Protein AF-A0A6A4H8G0-F1 (afdb_monomer_lite)

Foldseek 3Di:
DPPPPVVVVVVVVVVVVVVVVVVVVVVVVVVVVVVVVVDDPVVVVVVVVVVPPPDDPPPDDDDCVLVPDPPVNPPPPVVSVVVVVVVVVVVVVVVVVVVVVVVVVVVVLVVLLVVLQVQLVVLCVQLADPPDDDPRSVVSNVVSNVSSVVSVVVSVVSVVVVCVVVVVVVVVVVVVVVVVPPDDDDDDDDDDDYDDDDDDDDDDDDDDDDDDDDDDDDDDDDD

Secondary structure (DSSP, 8-state):
--TTHHHHHHHHHHHHHHHHHHHHHHHHHHHHHHHHHTS-HHHHHHHHHHT-SSS-STT-PPPGGGT---TTS----HHHHHHHHHHHHHHHHHHHHHHHHHHHHHHHHHHHHHHHHHHHHHHHHTS--TT--THHHHHHHHHHHHHHHHHHHHHHHHHHHHHHHHHHHHHHHHHHHHTTS------------------------------------------

Sequence (223 aa):
MVRLKSIKTNVTTEEEQATKRREQLRLASQRYRLSAVQLNDDEVLHRKAARKKTAGSSTQLMSWIWMAGDASGKSTDEALFDGLRVEFCKAYARVRRWREQVQLVQAEMSYCLGSLEYQAKEWERRTVVPQFSGEHAEGATAYAHKQAAVCRIVADNFRVLWAHYLIGSNLESMVSIGSSLSTSTDVHMHGDESDDELGGSDLEGNNDGEQDVNDDEDGDDTL

Radius of gyration: 40.49 Å; chains: 1; bounding box: 98×105×90 Å

Organism: NCBI:txid1447944

pLDDT: mean 70.07, std 20.46, range [35.62, 98.44]

Structure (mmCIF, N/CA/C/O backbone):
data_AF-A0A6A4H8G0-F1
#
_entry.id   AF-A0A6A4H8G0-F1
#
loop_
_atom_site.group_PDB
_atom_site.id
_atom_site.type_symbol
_atom_site.label_atom_id
_atom_site.label_alt_id
_atom_site.label_comp_id
_atom_site.label_asym_id
_atom_site.label_entity_id
_atom_site.label_seq_id
_atom_site.pdbx_PDB_ins_code
_atom_site.Cartn_x
_atom_site.Cartn_y
_atom_site.Cartn_z
_atom_site.occupancy
_atom_site.B_iso_or_equiv
_atom_site.auth_seq_id
_atom_site.auth_comp_id
_atom_site.auth_asym_id
_atom_site.auth_atom_id
_atom_site.pdbx_PDB_model_num
ATOM 1 N N . MET A 1 1 ? -49.185 62.784 -30.825 1.00 49.62 1 MET A N 1
ATOM 2 C CA . MET A 1 1 ? -49.077 61.540 -31.626 1.00 49.62 1 MET A CA 1
ATOM 3 C C . MET A 1 1 ? -47.726 61.444 -32.373 1.00 49.62 1 MET A C 1
ATOM 5 O O . MET A 1 1 ? -47.709 61.121 -33.550 1.00 49.62 1 MET A O 1
ATOM 9 N N . VAL A 1 2 ? -46.579 61.713 -31.714 1.00 53.28 2 VAL A N 1
ATOM 10 C CA . VAL A 1 2 ? -45.243 61.777 -32.382 1.00 53.28 2 VAL A CA 1
ATOM 11 C C . VAL A 1 2 ? -44.162 60.908 -31.698 1.00 53.28 2 VAL A C 1
ATOM 13 O O . VAL A 1 2 ? -43.130 60.616 -32.288 1.00 53.28 2 VAL A O 1
ATOM 16 N N . ARG A 1 3 ? -44.398 60.384 -30.486 1.00 53.00 3 ARG A N 1
ATOM 17 C CA . ARG A 1 3 ? -43.334 59.766 -29.663 1.00 53.00 3 ARG A CA 1
ATOM 18 C C . ARG A 1 3 ? -43.057 58.275 -29.926 1.00 53.00 3 ARG A C 1
ATOM 20 O O . ARG A 1 3 ? -42.068 57.751 -29.435 1.00 53.00 3 ARG A O 1
ATOM 27 N N . LEU A 1 4 ? -43.888 57.595 -30.721 1.00 47.91 4 LEU A N 1
ATOM 28 C CA . LEU A 1 4 ? -43.803 56.137 -30.932 1.00 47.91 4 LEU A CA 1
ATOM 29 C C . LEU A 1 4 ? -42.980 55.713 -32.163 1.00 47.91 4 LEU A C 1
ATOM 31 O O . LEU A 1 4 ? -42.530 54.572 -32.220 1.00 47.91 4 LEU A O 1
ATOM 35 N N . LYS A 1 5 ? -42.748 56.606 -33.139 1.00 52.50 5 LYS A N 1
ATOM 36 C CA . LYS A 1 5 ? -41.925 56.288 -34.326 1.00 52.50 5 LYS A CA 1
ATOM 37 C C . LYS A 1 5 ? -40.419 56.309 -34.025 1.00 52.50 5 LYS A C 1
ATOM 39 O O . LYS A 1 5 ? -39.696 55.479 -34.553 1.00 52.50 5 LYS A O 1
ATOM 44 N N . SER A 1 6 ? -39.972 57.194 -33.130 1.00 46.38 6 SER A N 1
ATOM 45 C CA . SER A 1 6 ? -38.545 57.406 -32.823 1.00 46.38 6 SER A CA 1
ATOM 46 C C . SER A 1 6 ? -37.914 56.302 -31.956 1.00 46.38 6 SER A C 1
ATOM 48 O O . SER A 1 6 ? -36.710 56.074 -32.023 1.00 46.38 6 SER A O 1
ATOM 50 N N . ILE A 1 7 ? -38.721 55.573 -31.176 1.00 52.78 7 ILE A N 1
ATOM 51 C CA . ILE A 1 7 ? -38.242 54.441 -30.363 1.00 52.78 7 ILE A CA 1
ATOM 52 C C . ILE A 1 7 ? -37.977 53.223 -31.257 1.00 52.78 7 ILE A C 1
ATOM 54 O O . ILE A 1 7 ? -36.954 52.563 -31.112 1.00 52.78 7 ILE A O 1
ATOM 58 N N . LYS A 1 8 ? -38.854 52.963 -32.236 1.00 53.28 8 LYS A N 1
ATOM 59 C CA . LYS A 1 8 ? -38.704 51.818 -33.146 1.00 53.28 8 LYS A CA 1
ATOM 60 C C . LYS A 1 8 ? -37.466 51.940 -34.038 1.00 53.28 8 LYS A C 1
ATOM 62 O O . LYS A 1 8 ? -36.816 50.934 -34.272 1.00 53.28 8 LYS A O 1
ATOM 67 N N . THR A 1 9 ? -37.112 53.150 -34.477 1.00 55.38 9 THR A N 1
ATOM 68 C CA . THR A 1 9 ? -35.934 53.380 -35.332 1.00 55.38 9 THR A CA 1
ATOM 69 C C . THR A 1 9 ? -34.602 53.247 -34.588 1.00 55.38 9 THR A C 1
ATOM 71 O O . THR A 1 9 ? -33.628 52.819 -35.194 1.00 55.38 9 THR A O 1
ATOM 74 N N . ASN A 1 10 ? -34.548 53.589 -33.292 1.00 55.31 10 ASN A N 1
ATOM 75 C CA . ASN A 1 10 ? -33.326 53.451 -32.484 1.00 55.31 10 ASN A CA 1
ATOM 76 C C . ASN A 1 10 ? -33.036 51.989 -32.111 1.00 55.31 10 ASN A C 1
ATOM 78 O O . ASN A 1 10 ? -31.886 51.556 -32.179 1.00 55.31 10 ASN A O 1
ATOM 82 N N . VAL A 1 11 ? -34.078 51.216 -31.782 1.00 58.69 11 VAL A N 1
ATOM 83 C CA . VAL A 1 11 ? -33.942 49.784 -31.460 1.00 58.69 11 VAL A CA 1
ATOM 84 C C . VAL A 1 11 ? -33.435 48.996 -32.674 1.00 58.69 11 VAL A C 1
ATOM 86 O O . VAL A 1 11 ? -32.523 48.187 -32.537 1.00 58.69 11 VAL A O 1
ATOM 89 N N . THR A 1 12 ? -33.928 49.296 -33.882 1.00 58.47 12 THR A N 1
ATOM 90 C CA . THR A 1 12 ? -33.464 48.624 -35.110 1.00 58.47 12 THR A CA 1
ATOM 91 C C . THR A 1 12 ? -31.997 48.921 -35.434 1.00 58.47 12 THR A C 1
ATOM 93 O O . THR A 1 12 ? -31.279 48.039 -35.895 1.00 58.47 12 THR A O 1
ATOM 96 N N . THR A 1 13 ? -31.511 50.136 -35.151 1.00 63.19 13 THR A N 1
ATOM 97 C CA . THR A 1 13 ? -30.094 50.483 -35.357 1.00 63.19 13 THR A CA 1
ATOM 98 C C . THR A 1 13 ? -29.160 49.849 -34.328 1.00 63.19 13 THR A C 1
ATOM 100 O O . THR A 1 13 ? -28.028 49.511 -34.673 1.00 63.19 13 THR A O 1
ATOM 103 N N . GLU A 1 14 ? -29.601 49.655 -33.082 1.00 63.84 14 GLU A N 1
ATOM 104 C CA . GLU A 1 14 ? -28.808 48.929 -32.081 1.00 63.84 14 GLU A CA 1
ATOM 105 C C . GLU A 1 14 ? -28.728 47.431 -32.391 1.00 63.84 14 GLU A C 1
ATOM 107 O O . GLU A 1 14 ? -27.653 46.839 -32.264 1.00 63.84 14 GLU A O 1
ATOM 112 N N . GLU A 1 15 ? -29.820 46.824 -32.862 1.00 68.50 15 GLU A N 1
ATOM 113 C CA . GLU A 1 15 ? -29.821 45.422 -33.288 1.00 68.50 15 GLU A CA 1
ATOM 114 C C . GLU A 1 15 ? -28.878 45.188 -34.477 1.00 68.50 15 GLU A C 1
ATOM 116 O O . GLU A 1 15 ? -28.085 44.244 -34.453 1.00 68.50 15 GLU A O 1
ATOM 121 N N . GLU A 1 16 ? -28.859 46.088 -35.467 1.00 70.69 16 GLU A N 1
ATOM 122 C CA . GLU A 1 16 ? -27.906 46.027 -36.587 1.00 70.69 16 GLU A CA 1
ATOM 123 C C . GLU A 1 16 ? -26.441 46.213 -36.156 1.00 70.69 16 GLU A C 1
ATOM 125 O O . GLU A 1 16 ? -25.522 45.636 -36.745 1.00 70.69 16 GLU A O 1
ATOM 130 N N . GLN A 1 17 ? -26.178 47.013 -35.121 1.00 66.81 17 GLN A N 1
ATOM 131 C CA . GLN A 1 17 ? -24.826 47.162 -34.577 1.00 66.81 17 GLN A CA 1
ATOM 132 C C . GLN A 1 17 ? -24.405 45.933 -33.762 1.00 66.81 17 GLN A C 1
ATOM 134 O O . GLN A 1 17 ? -23.237 45.530 -33.800 1.00 66.81 17 GLN A O 1
ATOM 139 N N . ALA A 1 18 ? -25.343 45.299 -33.059 1.00 73.25 18 ALA A N 1
ATOM 140 C CA . ALA A 1 18 ? -25.105 44.067 -32.319 1.00 73.25 18 ALA A CA 1
ATOM 141 C C . ALA A 1 18 ? -24.821 42.874 -33.248 1.00 73.25 18 ALA A C 1
ATOM 143 O O . ALA A 1 18 ? -23.929 42.074 -32.948 1.00 73.25 18 ALA A O 1
ATOM 144 N N . THR A 1 19 ? -25.507 42.765 -34.391 1.00 73.38 19 THR A N 1
ATOM 145 C CA . THR A 1 19 ? -25.230 41.717 -35.391 1.00 73.38 19 THR A CA 1
ATOM 146 C C . THR A 1 19 ? -23.858 41.906 -36.030 1.00 73.38 19 THR A C 1
ATOM 148 O O . THR A 1 19 ? -23.073 40.958 -36.053 1.00 73.38 19 THR A O 1
ATOM 151 N N . LYS A 1 20 ? -23.494 43.140 -36.407 1.00 77.50 20 LYS A N 1
ATOM 152 C CA . LYS A 1 20 ? -22.149 43.462 -36.919 1.00 77.50 20 LYS A CA 1
ATOM 153 C C . LYS A 1 20 ? -21.044 43.136 -35.912 1.00 77.50 20 LYS A C 1
ATOM 155 O O . LYS A 1 20 ? -20.025 42.564 -36.290 1.00 77.50 20 LYS A O 1
ATOM 160 N N . ARG A 1 21 ? -21.239 43.433 -34.621 1.00 77.06 21 ARG A N 1
ATOM 161 C CA . ARG A 1 21 ? -20.277 43.066 -33.560 1.00 77.06 21 ARG A CA 1
ATOM 162 C C . ARG A 1 21 ? -20.152 41.550 -33.396 1.00 77.06 21 ARG A C 1
ATOM 164 O O . ARG A 1 21 ? -19.040 41.049 -33.244 1.00 77.06 21 ARG A O 1
ATOM 171 N N . ARG A 1 22 ? -21.262 40.806 -33.463 1.00 77.56 22 ARG A N 1
ATOM 172 C CA . ARG A 1 22 ? -21.249 39.331 -33.418 1.00 77.56 22 ARG A CA 1
ATOM 173 C C . ARG A 1 22 ? -20.525 38.730 -34.621 1.00 77.56 22 ARG A C 1
ATOM 175 O O . ARG A 1 22 ? -19.740 37.801 -34.443 1.00 77.56 22 ARG A O 1
ATOM 182 N N . GLU A 1 23 ? -20.734 39.270 -35.817 1.00 80.25 23 GLU A N 1
ATOM 183 C CA . GLU A 1 23 ? -20.018 38.831 -37.018 1.00 80.25 23 GLU A CA 1
ATOM 184 C C . GLU A 1 23 ? -18.527 39.164 -36.959 1.00 80.25 23 GLU A C 1
ATOM 186 O O . GLU A 1 23 ? -17.701 38.312 -37.282 1.00 80.25 23 GLU A O 1
ATOM 191 N N . GLN A 1 24 ? -18.158 40.347 -36.462 1.00 72.88 24 GLN A N 1
ATOM 192 C CA . GLN A 1 24 ? -16.755 40.711 -36.252 1.00 72.88 24 GLN A CA 1
ATOM 193 C C . GLN A 1 24 ? -16.066 39.790 -35.241 1.00 72.88 24 GLN A C 1
ATOM 195 O O . GLN A 1 24 ? -14.952 39.335 -35.494 1.00 72.88 24 GLN A O 1
ATOM 200 N N . LEU A 1 25 ? -16.735 39.450 -34.135 1.00 75.25 25 LEU A N 1
ATOM 201 C CA . LEU A 1 25 ? -16.224 38.485 -33.157 1.00 75.25 25 LEU A CA 1
ATOM 202 C C . LEU A 1 25 ? -16.084 37.084 -33.763 1.00 75.25 25 LEU A C 1
ATOM 204 O O . LEU A 1 25 ? -15.074 36.414 -33.543 1.00 75.25 25 LEU A O 1
ATOM 208 N N . ARG A 1 26 ? -17.056 36.654 -34.576 1.00 79.69 26 ARG A N 1
ATOM 209 C CA . ARG A 1 26 ? -17.009 35.367 -35.280 1.00 79.69 26 ARG A CA 1
ATOM 210 C C . ARG A 1 26 ? -15.839 35.313 -36.264 1.00 79.69 26 ARG A C 1
ATOM 212 O O . ARG A 1 26 ? -15.099 34.334 -36.256 1.00 79.69 26 ARG A O 1
ATOM 219 N N . LEU A 1 27 ? -15.633 36.363 -37.057 1.00 78.25 27 LEU A N 1
ATOM 220 C CA . LEU A 1 27 ? -14.524 36.463 -38.010 1.00 78.25 27 LEU A CA 1
ATOM 221 C C . LEU A 1 27 ? -13.166 36.565 -37.305 1.00 78.25 27 LEU A C 1
ATOM 223 O O . LEU A 1 27 ? -12.220 35.906 -37.726 1.00 78.25 27 LEU A O 1
ATOM 227 N N . ALA A 1 28 ? -13.060 37.319 -36.207 1.00 73.06 28 ALA A N 1
ATOM 228 C CA . ALA A 1 28 ? -11.844 37.379 -35.393 1.00 73.06 28 ALA A CA 1
ATOM 229 C C . ALA A 1 28 ? -11.493 36.005 -34.800 1.00 73.06 28 ALA A C 1
ATOM 231 O O . ALA A 1 28 ? -10.339 35.581 -34.852 1.00 73.06 28 ALA A O 1
ATOM 232 N N . SER A 1 29 ? -12.498 35.267 -34.322 1.00 70.88 29 SER A N 1
ATOM 233 C CA . SER A 1 29 ? -12.327 33.908 -33.803 1.00 70.88 29 SER A CA 1
ATOM 234 C C . SER A 1 29 ? -11.940 32.912 -34.907 1.00 70.88 29 SER A C 1
ATOM 236 O O . SER A 1 29 ? -11.066 32.069 -34.707 1.00 70.88 29 SER A O 1
ATOM 238 N N . GLN A 1 30 ? -12.507 33.047 -36.111 1.00 69.50 30 GLN A N 1
ATOM 239 C CA . GLN A 1 30 ? -12.160 32.208 -37.263 1.00 69.50 30 GLN A CA 1
ATOM 240 C C . GLN A 1 30 ? -10.738 32.492 -37.776 1.00 69.50 30 GLN A C 1
ATOM 242 O O . GLN A 1 30 ? -10.007 31.553 -38.085 1.00 69.50 30 GLN A O 1
ATOM 247 N N . ARG A 1 31 ? -10.309 33.763 -37.790 1.00 63.09 31 ARG A N 1
ATOM 248 C CA . ARG A 1 31 ? -8.929 34.167 -38.120 1.00 63.09 31 ARG A CA 1
ATOM 249 C C . ARG A 1 31 ? -7.926 33.661 -37.087 1.00 63.09 31 ARG A C 1
ATOM 251 O O . ARG A 1 31 ? -6.887 33.148 -37.481 1.00 63.09 31 ARG A O 1
ATOM 258 N N . TYR A 1 32 ? -8.262 33.726 -35.798 1.00 57.59 32 TYR A N 1
ATOM 259 C CA . TYR A 1 32 ? -7.440 33.146 -34.732 1.00 57.59 32 TYR A CA 1
ATOM 260 C C . TYR A 1 32 ? -7.322 31.622 -34.871 1.00 57.59 32 TYR A C 1
ATOM 262 O O . TYR A 1 32 ? -6.242 31.058 -34.726 1.00 57.59 32 TYR A O 1
ATOM 270 N N . ARG A 1 33 ? -8.421 30.942 -35.219 1.00 55.69 33 ARG A N 1
ATOM 271 C CA . ARG A 1 33 ? -8.430 29.491 -35.434 1.00 55.69 33 ARG A CA 1
ATOM 272 C C . ARG A 1 33 ? -7.601 29.077 -36.651 1.00 55.69 33 ARG A C 1
ATOM 274 O O . ARG A 1 33 ? -6.930 28.056 -36.587 1.00 55.69 33 ARG A O 1
ATOM 281 N N . LEU A 1 34 ? -7.623 29.857 -37.732 1.00 57.75 34 LEU A N 1
ATOM 282 C CA . LEU A 1 34 ? -6.799 29.597 -38.915 1.00 57.75 34 LEU A CA 1
ATOM 283 C C . LEU A 1 34 ? -5.317 29.904 -38.658 1.00 57.75 34 LEU A C 1
ATOM 285 O O . LEU A 1 34 ? -4.480 29.086 -39.016 1.00 57.75 34 LEU A O 1
ATOM 289 N N . SER A 1 35 ? -4.980 30.991 -37.952 1.00 56.06 35 SER A N 1
ATOM 290 C CA . SER A 1 35 ? -3.580 31.280 -37.603 1.00 56.06 35 SER A CA 1
ATOM 291 C C . SER A 1 35 ? -3.002 30.281 -36.595 1.00 56.06 35 SER A C 1
ATOM 293 O O . SER A 1 35 ? -1.814 29.989 -36.644 1.00 56.06 35 SER A O 1
ATOM 295 N N . ALA A 1 36 ? -3.824 29.730 -35.696 1.00 56.75 36 ALA A N 1
ATOM 296 C CA . ALA A 1 36 ? -3.406 28.694 -34.749 1.00 56.75 36 ALA A CA 1
ATOM 297 C C . ALA A 1 36 ? -3.152 27.330 -35.417 1.00 56.75 36 ALA A C 1
ATOM 299 O O . ALA A 1 36 ? -2.346 26.551 -34.915 1.00 56.75 36 ALA A O 1
ATOM 300 N N . VAL A 1 37 ? -3.820 27.044 -36.541 1.00 58.06 37 VAL A N 1
ATOM 301 C CA . VAL A 1 37 ? -3.551 25.859 -37.380 1.00 58.06 37 VAL A CA 1
ATOM 302 C C . VAL A 1 37 ? -2.261 26.035 -38.193 1.00 58.06 37 VAL A C 1
ATOM 304 O O . VAL A 1 37 ? -1.655 25.054 -38.600 1.00 58.06 37 VAL A O 1
ATOM 307 N N . GLN A 1 38 ? -1.805 27.275 -38.375 1.00 51.38 38 GLN A N 1
ATOM 308 C CA . GLN A 1 38 ? -0.639 27.653 -39.175 1.00 51.38 38 GLN A CA 1
ATOM 309 C C . GLN A 1 38 ? 0.633 27.855 -38.335 1.00 51.38 38 GLN A C 1
ATOM 311 O O . GLN A 1 38 ? 1.502 28.647 -38.689 1.00 51.38 38 GLN A O 1
ATOM 316 N N . LEU A 1 39 ? 0.733 27.163 -37.198 1.00 50.78 39 LEU A N 1
ATOM 317 C CA . LEU A 1 39 ? 1.986 27.041 -36.461 1.00 50.78 39 LEU A CA 1
ATOM 318 C C . LEU A 1 39 ? 2.809 25.923 -37.103 1.00 50.78 39 LEU A C 1
ATOM 320 O O . LEU A 1 39 ? 2.334 24.796 -37.205 1.00 50.78 39 LEU A O 1
ATOM 324 N N . ASN A 1 40 ? 4.023 26.256 -37.538 1.00 54.78 40 ASN A N 1
ATOM 325 C CA . ASN A 1 40 ? 4.952 25.328 -38.179 1.00 54.78 40 ASN A CA 1
ATOM 326 C C . ASN A 1 40 ? 5.171 24.084 -37.299 1.00 54.78 40 ASN A C 1
ATOM 328 O O . ASN A 1 40 ? 5.445 24.205 -36.099 1.00 54.78 40 ASN A O 1
ATOM 332 N N . ASP A 1 41 ? 5.083 22.895 -37.900 1.00 55.88 41 ASP A N 1
ATOM 333 C CA . ASP A 1 41 ? 5.205 21.605 -37.205 1.00 55.88 41 ASP A CA 1
ATOM 334 C C . ASP A 1 41 ? 6.516 21.483 -36.395 1.00 55.88 41 ASP A C 1
ATOM 336 O O . ASP A 1 41 ? 6.542 20.877 -35.317 1.00 55.88 41 ASP A O 1
ATOM 340 N N . ASP A 1 42 ? 7.580 22.160 -36.840 1.00 49.91 42 ASP A N 1
ATOM 341 C CA . ASP A 1 42 ? 8.897 22.191 -36.194 1.00 49.91 42 ASP A CA 1
ATOM 342 C C . ASP A 1 42 ? 8.911 22.925 -34.838 1.00 49.91 42 ASP A C 1
ATOM 344 O O . ASP A 1 42 ? 9.563 22.477 -33.883 1.00 49.91 42 ASP A O 1
ATOM 348 N N . GLU A 1 43 ? 8.147 24.017 -34.706 1.00 51.06 43 GLU A N 1
ATOM 349 C CA . GLU A 1 43 ? 8.015 24.775 -33.451 1.00 51.06 43 GLU A CA 1
ATOM 350 C C . GLU A 1 43 ? 7.187 23.999 -32.419 1.00 51.06 43 GLU A C 1
ATOM 352 O O . GLU A 1 43 ? 7.475 24.007 -31.214 1.00 51.06 43 GLU A O 1
ATOM 357 N N . VAL A 1 44 ? 6.168 23.275 -32.889 1.00 52.22 44 VAL A N 1
ATOM 358 C CA . VAL A 1 44 ? 5.315 22.428 -32.049 1.00 52.22 44 VAL A CA 1
ATOM 359 C C . VAL A 1 44 ? 6.113 21.247 -31.491 1.00 52.22 44 VAL A C 1
ATOM 361 O O . VAL A 1 44 ? 5.943 20.898 -30.317 1.00 52.22 44 VAL A O 1
ATOM 364 N N . LEU A 1 45 ? 7.014 20.658 -32.281 1.00 52.31 45 LEU A N 1
ATOM 365 C CA . LEU A 1 45 ? 7.908 19.584 -31.840 1.00 52.31 45 LEU A CA 1
ATOM 366 C C . LEU A 1 45 ? 8.925 20.065 -30.794 1.00 52.31 45 LEU A C 1
ATOM 368 O O . LEU A 1 45 ? 9.054 19.435 -29.740 1.00 52.31 45 LEU A O 1
ATOM 372 N N . HIS A 1 46 ? 9.570 21.217 -31.006 1.00 51.25 46 HIS A N 1
ATOM 373 C CA . HIS A 1 46 ? 10.543 21.772 -30.052 1.00 51.25 46 HIS A CA 1
ATOM 374 C C . HIS A 1 46 ? 9.894 22.179 -28.721 1.00 51.25 46 HIS A C 1
ATOM 376 O O . HIS A 1 46 ? 10.405 21.867 -27.639 1.00 51.25 46 HIS A O 1
ATOM 382 N N . ARG A 1 47 ? 8.707 22.796 -28.770 1.00 47.50 47 ARG A N 1
ATOM 383 C CA . ARG A 1 47 ? 7.947 23.178 -27.570 1.00 47.50 47 ARG A CA 1
ATOM 384 C C . ARG A 1 47 ? 7.405 21.966 -26.799 1.00 47.50 47 ARG A C 1
ATOM 386 O O . ARG A 1 47 ? 7.301 22.020 -25.571 1.00 47.50 47 ARG A O 1
ATOM 393 N N . LYS A 1 48 ? 7.095 20.857 -27.482 1.00 46.25 48 LYS A N 1
ATOM 394 C CA . LYS A 1 48 ? 6.723 19.580 -26.842 1.00 46.25 48 LYS A CA 1
ATOM 395 C C . LYS A 1 48 ? 7.931 18.867 -26.222 1.00 46.25 48 LYS A C 1
ATOM 397 O O . LYS A 1 48 ? 7.788 18.299 -25.140 1.00 46.25 48 LYS A O 1
ATOM 402 N N . ALA A 1 49 ? 9.113 18.955 -26.836 1.00 50.34 49 ALA A N 1
ATOM 403 C CA . ALA A 1 49 ? 10.354 18.400 -26.290 1.00 50.34 49 ALA A CA 1
ATOM 404 C C . ALA A 1 49 ? 10.816 19.133 -25.014 1.00 50.34 49 ALA A C 1
ATOM 406 O O . ALA A 1 49 ? 11.187 18.494 -24.030 1.00 50.34 49 ALA A O 1
ATOM 407 N N . ALA A 1 50 ? 10.709 20.467 -24.972 1.00 50.94 50 ALA A N 1
ATOM 408 C CA . ALA A 1 50 ? 11.111 21.264 -23.808 1.00 50.94 50 ALA A CA 1
ATOM 409 C C . ALA A 1 50 ? 10.220 21.047 -22.566 1.00 50.94 50 ALA A C 1
ATOM 411 O O . ALA A 1 50 ? 10.684 21.187 -21.434 1.00 50.94 50 ALA A O 1
ATOM 412 N N . ARG A 1 51 ? 8.950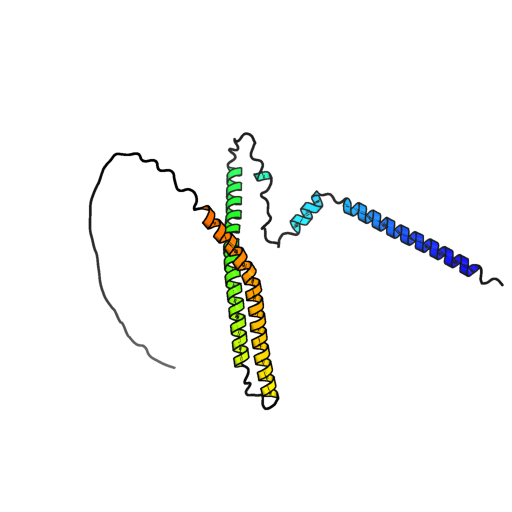 20.665 -22.761 1.00 46.44 51 ARG A N 1
ATOM 413 C CA . ARG A 1 51 ? 7.974 20.445 -21.678 1.00 46.44 51 ARG A CA 1
ATOM 414 C C . ARG A 1 51 ? 8.076 19.058 -21.027 1.00 46.44 51 ARG A C 1
ATOM 416 O O . ARG A 1 51 ? 7.430 18.815 -20.012 1.00 46.44 51 ARG A O 1
ATOM 423 N N . LYS A 1 52 ? 8.904 18.154 -21.561 1.00 46.75 52 LYS A N 1
ATOM 424 C CA . LYS A 1 52 ? 9.048 16.771 -21.082 1.00 46.75 52 LYS A CA 1
ATOM 425 C C . LYS A 1 52 ? 10.390 16.546 -20.376 1.00 46.75 52 LYS A C 1
ATOM 427 O O . LYS A 1 52 ? 11.126 15.630 -20.714 1.00 46.75 52 LYS A O 1
ATOM 432 N N . LYS A 1 53 ? 10.722 17.385 -19.390 1.00 47.69 53 LYS A N 1
ATOM 433 C CA . LYS A 1 53 ? 11.887 17.158 -18.506 1.00 47.69 53 LYS A CA 1
ATOM 434 C C . LYS A 1 53 ? 11.537 16.458 -17.185 1.00 47.69 53 LYS A C 1
ATOM 436 O O . LYS A 1 53 ? 12.440 16.136 -16.427 1.00 47.69 53 LYS A O 1
ATOM 441 N N . THR A 1 54 ? 10.256 16.183 -16.917 1.00 48.84 54 THR A N 1
ATOM 442 C CA . THR A 1 54 ? 9.803 15.606 -15.633 1.00 48.84 54 THR A CA 1
ATOM 443 C C . THR A 1 54 ? 8.931 14.352 -15.754 1.00 48.84 54 THR A C 1
ATOM 445 O O . THR A 1 54 ? 8.526 13.801 -14.738 1.00 48.84 54 THR A O 1
ATOM 448 N N . ALA A 1 55 ? 8.661 13.855 -16.965 1.00 51.00 55 ALA A N 1
ATOM 449 C CA . ALA A 1 55 ? 7.949 12.591 -17.165 1.00 51.00 55 ALA A CA 1
ATOM 450 C C . ALA A 1 55 ? 8.946 11.496 -17.555 1.00 51.00 55 ALA A C 1
ATOM 452 O O . ALA A 1 55 ? 9.767 11.713 -18.448 1.00 51.00 55 ALA A O 1
ATOM 453 N N . GLY A 1 56 ? 8.869 10.342 -16.883 1.00 55.38 56 GLY A N 1
ATOM 454 C CA . GLY A 1 56 ? 9.772 9.207 -17.068 1.00 55.38 56 GLY A CA 1
ATOM 455 C C . GLY A 1 56 ? 10.059 8.917 -18.542 1.00 55.38 56 GLY A C 1
ATOM 456 O O . GLY A 1 56 ? 9.149 8.835 -19.367 1.00 55.38 56 GLY A O 1
ATOM 457 N N . SER A 1 57 ? 11.345 8.787 -18.868 1.00 57.56 57 SER A N 1
ATOM 458 C CA . SER A 1 57 ? 11.864 8.541 -20.220 1.00 57.56 57 SER A CA 1
ATOM 459 C C . SER A 1 57 ? 11.588 7.104 -20.708 1.00 57.56 57 SER A C 1
ATOM 461 O O . SER A 1 57 ? 12.472 6.410 -21.205 1.00 57.56 57 SER A O 1
ATOM 463 N N . SER A 1 58 ? 10.368 6.600 -20.510 1.00 60.06 58 SER A N 1
ATOM 464 C CA . SER A 1 58 ? 9.951 5.265 -20.956 1.00 60.06 58 SER A CA 1
ATOM 465 C C . SER A 1 58 ? 9.592 5.224 -22.444 1.00 60.06 58 SER A C 1
ATOM 467 O O . SER A 1 58 ? 9.475 4.144 -23.006 1.00 60.06 58 SER A O 1
ATOM 469 N N . THR A 1 59 ? 9.453 6.384 -23.102 1.00 60.88 59 THR A N 1
ATOM 470 C CA . THR A 1 59 ? 9.040 6.495 -24.514 1.00 60.88 59 THR A CA 1
ATOM 471 C C . THR A 1 59 ? 10.117 7.093 -25.428 1.00 60.88 59 THR A C 1
ATOM 473 O O . THR A 1 59 ? 9.775 7.621 -26.485 1.00 60.88 59 THR A O 1
ATOM 476 N N . GLN A 1 60 ? 11.389 7.139 -25.017 1.00 67.56 60 GLN A N 1
ATOM 477 C CA . GLN A 1 60 ? 12.448 7.626 -25.906 1.00 67.56 60 GLN A CA 1
ATOM 478 C C . GLN A 1 60 ? 12.767 6.562 -26.958 1.00 67.56 60 GLN A C 1
ATOM 480 O O . GLN A 1 60 ? 13.326 5.516 -26.643 1.00 67.56 60 GLN A O 1
ATOM 485 N N . LEU A 1 61 ? 12.390 6.850 -28.203 1.00 66.94 61 LEU A N 1
ATOM 486 C CA . LEU A 1 61 ? 12.869 6.134 -29.380 1.00 66.94 61 LEU A CA 1
ATOM 487 C C . LEU A 1 61 ? 14.337 6.504 -29.622 1.00 66.94 61 LEU A C 1
ATOM 489 O O . LEU A 1 61 ? 14.740 7.644 -29.372 1.00 66.94 61 LEU A O 1
ATOM 493 N N . MET A 1 62 ? 15.129 5.541 -30.094 1.00 69.75 62 MET A N 1
ATOM 494 C CA . MET A 1 62 ? 16.525 5.775 -30.465 1.00 69.75 62 MET A CA 1
ATOM 495 C C . MET A 1 62 ? 16.577 6.856 -31.557 1.00 69.75 62 MET A C 1
ATOM 497 O O . MET A 1 62 ? 15.751 6.847 -32.470 1.00 69.75 62 MET A O 1
ATOM 501 N N . SER A 1 63 ? 17.492 7.827 -31.438 1.00 70.31 63 SER A N 1
ATOM 502 C CA . SER A 1 63 ? 17.600 8.910 -32.429 1.00 70.31 63 SER A CA 1
ATOM 503 C C . SER A 1 63 ? 17.832 8.333 -33.828 1.00 70.31 63 SER A C 1
ATOM 505 O O . SER A 1 63 ? 18.608 7.391 -33.984 1.00 70.31 63 SER A O 1
ATOM 507 N N . TRP A 1 64 ? 17.196 8.923 -34.844 1.00 72.81 64 TRP A N 1
ATOM 508 C CA . TRP A 1 64 ? 17.282 8.489 -36.245 1.00 72.81 64 TRP A CA 1
ATOM 509 C C . TRP A 1 64 ? 18.722 8.452 -36.780 1.00 72.81 64 TRP A C 1
ATOM 511 O O . TRP A 1 64 ? 19.023 7.662 -37.668 1.00 72.81 64 TRP A O 1
ATOM 521 N N . ILE A 1 65 ? 19.620 9.259 -36.205 1.00 66.75 65 ILE A N 1
ATOM 522 C CA . ILE A 1 65 ? 21.049 9.302 -36.555 1.00 66.75 65 ILE A CA 1
ATOM 523 C C . ILE A 1 65 ? 21.712 7.939 -36.300 1.00 66.75 65 ILE A C 1
ATOM 525 O O . ILE A 1 65 ? 22.577 7.522 -37.059 1.00 66.75 65 ILE A O 1
ATOM 529 N N . TRP A 1 66 ? 21.248 7.203 -35.288 1.00 70.81 66 TRP A N 1
ATOM 530 C CA . TRP A 1 66 ? 21.713 5.848 -34.979 1.00 70.81 66 TRP A CA 1
ATOM 531 C C . TRP A 1 66 ? 20.977 4.758 -35.777 1.00 70.81 66 TRP A C 1
ATOM 533 O O . TRP A 1 66 ? 21.317 3.586 -35.661 1.00 70.81 66 TRP A O 1
ATOM 543 N N . MET A 1 67 ? 19.962 5.126 -36.570 1.00 63.62 67 MET A N 1
ATOM 544 C CA . MET A 1 67 ? 19.195 4.219 -37.438 1.00 63.62 67 MET A CA 1
ATOM 545 C C . MET A 1 67 ? 19.702 4.228 -38.891 1.00 63.62 67 MET A C 1
ATOM 547 O O . MET A 1 67 ? 19.287 3.389 -39.686 1.00 63.62 67 MET A O 1
ATOM 551 N N . ALA A 1 68 ? 20.593 5.159 -39.247 1.00 61.44 68 ALA A N 1
ATOM 552 C CA . ALA A 1 68 ? 21.179 5.295 -40.577 1.00 61.44 68 ALA A CA 1
ATOM 553 C C . ALA A 1 68 ? 22.485 4.485 -40.700 1.00 61.44 68 ALA A C 1
ATOM 555 O O . ALA A 1 68 ? 23.551 5.034 -40.963 1.00 61.44 68 ALA A O 1
ATOM 556 N N . GLY A 1 69 ? 22.418 3.171 -40.476 1.00 60.12 69 GLY A N 1
ATOM 557 C CA . GLY A 1 69 ? 23.491 2.277 -40.914 1.00 60.12 69 GLY A CA 1
ATOM 558 C C . GLY A 1 69 ? 23.476 2.202 -42.441 1.00 60.12 69 GLY A C 1
ATOM 559 O O . GLY A 1 69 ? 22.427 1.925 -43.021 1.00 60.12 69 GLY A O 1
ATOM 560 N N . ASP A 1 70 ? 24.605 2.493 -43.091 1.00 55.06 70 ASP A N 1
ATOM 561 C CA . ASP A 1 70 ? 24.738 2.433 -44.550 1.00 55.06 70 ASP A CA 1
ATOM 562 C C . ASP A 1 70 ? 24.240 1.073 -45.083 1.00 55.06 70 ASP A C 1
ATOM 564 O O . ASP A 1 70 ? 24.689 0.013 -44.636 1.00 55.06 70 ASP A O 1
ATOM 568 N N . ALA A 1 71 ? 23.322 1.102 -46.057 1.00 55.41 71 ALA A N 1
ATOM 569 C CA . ALA A 1 71 ? 22.754 -0.077 -46.719 1.00 55.41 71 ALA A CA 1
ATOM 570 C C . ALA A 1 71 ? 23.825 -0.980 -47.374 1.00 55.41 71 ALA A C 1
ATOM 572 O O . ALA A 1 71 ? 23.540 -2.116 -47.745 1.00 55.41 71 ALA A O 1
ATOM 573 N N . SER A 1 72 ? 25.061 -0.485 -47.489 1.00 58.91 72 SER A N 1
ATOM 574 C CA . SER A 1 72 ? 26.254 -1.202 -47.952 1.00 58.91 72 SER A CA 1
ATOM 575 C C . SER A 1 72 ? 26.816 -2.237 -46.954 1.00 58.91 72 SER A C 1
ATOM 577 O O . SER A 1 72 ? 27.695 -3.021 -47.311 1.00 58.91 72 SER A O 1
ATOM 579 N N . GLY A 1 73 ? 26.358 -2.260 -45.692 1.00 55.50 73 GLY A N 1
ATOM 580 C CA . GLY A 1 73 ? 26.820 -3.233 -44.683 1.00 55.50 73 GLY A CA 1
ATOM 581 C C . GLY A 1 73 ? 28.281 -3.054 -44.236 1.00 55.50 73 GLY A C 1
ATOM 582 O O . GLY A 1 73 ? 28.829 -3.912 -43.549 1.00 55.50 73 GLY A O 1
ATOM 583 N N . LYS A 1 74 ? 28.920 -1.939 -44.612 1.00 54.72 74 LYS A N 1
ATOM 584 C CA . LYS A 1 74 ? 30.308 -1.581 -44.277 1.00 54.72 74 LYS A CA 1
ATOM 585 C C . LYS A 1 74 ? 30.366 -0.304 -43.436 1.00 54.72 74 LYS A C 1
ATOM 587 O O . LYS A 1 74 ? 31.117 0.612 -43.753 1.00 54.72 74 LYS A O 1
ATOM 592 N N . SER A 1 75 ? 29.583 -0.205 -42.364 1.00 56.78 75 SER A N 1
ATOM 593 C CA . SER A 1 75 ? 29.808 0.865 -41.386 1.00 56.78 75 SER A CA 1
ATOM 594 C C . SER A 1 75 ? 30.971 0.461 -40.476 1.00 56.78 75 SER A C 1
ATOM 596 O O . SER A 1 75 ? 30.767 -0.128 -39.421 1.00 56.78 75 SER A O 1
ATOM 598 N N . THR A 1 76 ? 32.205 0.746 -40.887 1.00 59.00 76 THR A N 1
ATOM 599 C CA . THR A 1 76 ? 33.415 0.625 -40.049 1.00 59.00 76 THR A CA 1
ATOM 600 C C . THR A 1 76 ? 33.593 1.833 -39.122 1.00 59.00 76 THR A C 1
ATOM 602 O O . THR A 1 76 ? 34.713 2.146 -38.727 1.00 59.00 76 THR A O 1
ATOM 605 N N . ASP A 1 77 ? 32.516 2.564 -38.827 1.00 72.56 77 ASP A N 1
ATOM 606 C CA . ASP A 1 77 ? 32.582 3.778 -38.021 1.00 72.56 77 ASP A CA 1
ATOM 607 C C . ASP A 1 77 ? 32.566 3.404 -36.536 1.00 72.56 77 ASP A C 1
ATOM 609 O O . ASP A 1 77 ? 31.526 3.118 -35.940 1.00 72.56 77 ASP A O 1
ATOM 613 N N . GLU A 1 78 ? 33.755 3.342 -35.944 1.00 78.56 78 GLU A N 1
ATOM 614 C CA . GLU A 1 78 ? 33.958 3.010 -34.534 1.00 78.56 78 GLU A CA 1
ATOM 615 C C . GLU A 1 78 ? 33.196 3.967 -33.603 1.00 78.56 78 GLU A C 1
ATOM 617 O O . GLU A 1 78 ? 32.659 3.536 -32.582 1.00 78.56 78 GLU A O 1
ATOM 622 N N . ALA A 1 79 ? 33.028 5.232 -34.009 1.00 74.69 79 ALA A N 1
ATOM 623 C CA . ALA A 1 79 ? 32.229 6.211 -33.277 1.00 74.69 79 ALA A CA 1
ATOM 624 C C . ALA A 1 79 ? 30.730 5.855 -33.257 1.00 74.69 79 ALA A C 1
ATOM 626 O O . ALA A 1 79 ? 30.044 6.104 -32.260 1.00 74.69 79 ALA A O 1
ATOM 627 N N . LEU A 1 80 ? 30.215 5.227 -34.323 1.00 78.69 80 LEU A N 1
ATOM 628 C CA . LEU A 1 80 ? 28.833 4.749 -34.377 1.00 78.69 80 LEU A CA 1
ATOM 629 C C . LEU A 1 80 ? 28.611 3.598 -33.390 1.00 78.69 80 LEU A C 1
ATOM 631 O O . LEU A 1 80 ? 27.632 3.601 -32.638 1.00 78.69 80 LEU A O 1
ATOM 635 N N . PHE A 1 81 ? 29.533 2.633 -33.356 1.00 82.06 81 PHE A N 1
ATOM 636 C CA . PHE A 1 81 ? 29.460 1.510 -32.420 1.00 82.06 81 PHE A CA 1
ATOM 637 C C . PHE A 1 81 ? 29.633 1.944 -30.963 1.00 82.06 81 PHE A C 1
ATOM 639 O O . PHE A 1 81 ? 28.945 1.407 -30.094 1.00 82.06 81 PHE A O 1
ATOM 646 N N . ASP A 1 82 ? 30.505 2.915 -30.683 1.00 83.94 82 ASP A N 1
ATOM 647 C CA . ASP A 1 82 ? 30.678 3.452 -29.332 1.00 83.94 82 ASP A CA 1
ATOM 648 C C . ASP A 1 82 ? 29.401 4.154 -28.840 1.00 83.94 82 ASP A C 1
ATOM 650 O O . ASP A 1 82 ? 28.886 3.857 -27.757 1.00 83.94 82 ASP A O 1
ATOM 654 N N . GLY A 1 83 ? 28.785 4.978 -29.694 1.00 83.31 83 GLY A N 1
ATOM 655 C CA . GLY A 1 83 ? 27.483 5.583 -29.410 1.00 83.31 83 GLY A CA 1
ATOM 656 C C . GLY A 1 83 ? 26.378 4.551 -29.164 1.00 83.31 83 GLY A C 1
ATOM 657 O O . GLY A 1 83 ? 25.610 4.677 -28.205 1.00 83.31 83 GLY A O 1
ATOM 658 N N . LEU A 1 84 ? 26.335 3.477 -29.961 1.00 84.19 84 LEU A N 1
ATOM 659 C CA . LEU A 1 84 ? 25.373 2.389 -29.776 1.00 84.19 84 LEU A CA 1
ATOM 660 C C . LEU A 1 84 ? 25.586 1.639 -28.451 1.00 84.19 84 LEU A C 1
ATOM 662 O O . LEU A 1 84 ? 24.611 1.323 -27.768 1.00 84.19 84 LEU A O 1
ATOM 666 N N . ARG A 1 85 ? 26.838 1.385 -28.044 1.00 87.94 85 ARG A N 1
ATOM 667 C CA . ARG A 1 85 ? 27.157 0.769 -26.741 1.00 87.94 85 ARG A CA 1
ATOM 668 C C . ARG A 1 85 ? 26.686 1.643 -25.584 1.00 87.94 85 ARG A C 1
ATOM 670 O O . ARG A 1 85 ? 26.099 1.128 -24.633 1.00 87.94 85 ARG A O 1
ATOM 677 N N . VAL A 1 86 ? 26.888 2.958 -25.673 1.00 88.56 86 VAL A N 1
ATOM 678 C CA . VAL A 1 86 ? 26.402 3.912 -24.666 1.00 88.56 86 VAL A CA 1
ATOM 679 C C . VAL A 1 86 ? 24.876 3.871 -24.564 1.00 88.56 86 VAL A C 1
ATOM 681 O O . VAL A 1 86 ? 24.336 3.779 -23.457 1.00 88.56 86 VAL A O 1
ATOM 684 N N . GLU A 1 87 ? 24.165 3.902 -25.691 1.00 86.12 87 GLU A N 1
ATOM 685 C CA . GLU A 1 87 ? 22.700 3.822 -25.694 1.00 86.12 87 GLU A CA 1
ATOM 686 C C . GLU A 1 87 ? 22.188 2.465 -25.188 1.00 86.12 87 GLU A C 1
ATOM 688 O O . GLU A 1 87 ? 21.236 2.423 -24.401 1.00 86.12 87 GLU A O 1
ATOM 693 N N . PHE A 1 88 ? 22.865 1.364 -25.524 1.00 87.50 88 PHE A N 1
ATOM 694 C CA . PHE A 1 88 ? 22.575 0.044 -24.966 1.00 87.50 88 PHE A CA 1
ATOM 695 C C . PHE A 1 88 ? 22.740 0.027 -23.443 1.00 87.50 88 PHE A C 1
ATOM 697 O O . PHE A 1 88 ? 21.820 -0.376 -22.733 1.00 87.50 88 PHE A O 1
ATOM 704 N N . CYS A 1 89 ? 23.862 0.526 -22.914 1.00 93.81 89 CYS A N 1
ATOM 705 C CA . CYS A 1 89 ? 24.104 0.604 -21.473 1.00 93.81 89 CYS A CA 1
ATOM 706 C C . CYS A 1 89 ? 23.036 1.444 -20.755 1.00 93.81 89 CYS A C 1
ATOM 708 O O . CYS A 1 89 ? 22.552 1.051 -19.690 1.00 93.81 89 CYS A O 1
ATOM 710 N N . LYS A 1 90 ? 22.602 2.566 -21.348 1.00 88.31 90 LYS A N 1
ATOM 711 C CA . LYS A 1 90 ? 21.505 3.392 -20.812 1.00 88.31 90 LYS A CA 1
ATOM 712 C C . LYS A 1 90 ? 20.175 2.637 -20.796 1.00 88.31 90 LYS A C 1
ATOM 714 O O . LYS A 1 90 ? 19.464 2.674 -19.788 1.00 88.31 90 LYS A O 1
ATOM 719 N N . ALA A 1 91 ? 19.825 1.968 -21.895 1.00 87.50 91 ALA A N 1
ATOM 720 C CA . ALA A 1 91 ? 18.603 1.175 -21.995 1.00 87.50 91 ALA A CA 1
ATOM 721 C C . ALA A 1 91 ? 18.617 0.007 -20.998 1.00 87.50 91 ALA A C 1
ATOM 723 O O . ALA A 1 91 ? 17.654 -0.184 -20.255 1.00 87.50 91 ALA A O 1
ATOM 724 N N . TYR A 1 92 ? 19.740 -0.705 -20.901 1.00 90.25 92 TYR A N 1
ATOM 725 C CA . TYR A 1 92 ? 19.948 -1.800 -19.961 1.00 90.25 92 TYR A CA 1
ATOM 726 C C . TYR A 1 92 ? 19.817 -1.342 -18.503 1.00 90.25 92 TYR A C 1
ATOM 728 O O . TYR A 1 92 ? 19.057 -1.934 -17.734 1.00 90.25 92 TYR A O 1
ATOM 736 N N . ALA A 1 93 ? 20.470 -0.238 -18.125 1.00 93.38 93 ALA A N 1
ATOM 737 C CA . ALA A 1 93 ? 20.345 0.342 -16.788 1.00 93.38 93 ALA A CA 1
ATOM 738 C C . ALA A 1 93 ? 18.893 0.731 -16.457 1.00 93.38 93 ALA A C 1
ATOM 740 O O . ALA A 1 93 ? 18.440 0.549 -15.326 1.00 93.38 93 ALA A O 1
ATOM 741 N N . ARG A 1 94 ? 18.132 1.227 -17.442 1.00 88.31 94 ARG A N 1
ATOM 742 C CA . ARG A 1 94 ? 16.707 1.543 -17.274 1.00 88.31 94 ARG A CA 1
ATOM 743 C C . ARG A 1 94 ? 15.866 0.291 -17.050 1.00 88.31 94 ARG A C 1
ATOM 745 O O . ARG A 1 94 ? 15.021 0.308 -16.163 1.00 88.31 94 ARG A O 1
ATOM 752 N N . VAL A 1 95 ? 16.106 -0.779 -17.808 1.00 91.94 95 VAL A N 1
ATOM 753 C CA . VAL A 1 95 ? 15.414 -2.063 -17.616 1.00 91.94 95 VAL A CA 1
ATOM 754 C C . VAL A 1 95 ? 15.707 -2.631 -16.229 1.00 91.94 95 VAL A C 1
ATOM 756 O O . VAL A 1 95 ? 14.776 -3.054 -15.548 1.00 91.94 95 VAL A O 1
ATOM 759 N N . ARG A 1 96 ? 16.965 -2.591 -15.768 1.00 92.50 96 ARG A N 1
ATOM 760 C CA . ARG A 1 96 ? 17.323 -3.027 -14.406 1.00 92.50 96 ARG A CA 1
ATOM 761 C C . ARG A 1 96 ? 16.598 -2.213 -13.339 1.00 92.50 96 ARG A C 1
ATOM 763 O O . ARG A 1 96 ? 15.917 -2.796 -12.504 1.00 92.50 96 ARG A O 1
ATOM 770 N N . ARG A 1 97 ? 16.643 -0.881 -13.436 1.00 94.38 97 ARG A N 1
ATOM 771 C CA . ARG A 1 97 ? 15.916 0.005 -12.515 1.00 94.38 97 ARG A CA 1
ATOM 772 C C . ARG A 1 97 ? 14.408 -0.240 -12.543 1.00 94.38 97 ARG A C 1
ATOM 774 O O . ARG A 1 97 ? 13.771 -0.214 -11.502 1.00 94.38 97 ARG A O 1
ATOM 781 N N . TRP A 1 98 ? 13.823 -0.464 -13.718 1.00 92.44 98 TRP A N 1
ATOM 782 C CA . TRP A 1 98 ? 12.398 -0.769 -13.832 1.00 92.44 98 TRP A CA 1
ATOM 783 C C . TRP A 1 98 ? 12.047 -2.078 -13.120 1.00 92.44 98 TRP A C 1
ATOM 785 O O . TRP A 1 98 ? 11.074 -2.123 -12.377 1.00 92.44 98 TRP A O 1
ATOM 795 N N . ARG A 1 99 ? 12.867 -3.125 -13.282 1.00 90.94 99 ARG A N 1
ATOM 796 C CA . ARG A 1 99 ? 12.691 -4.394 -12.558 1.00 90.94 99 ARG A CA 1
ATOM 797 C C . ARG A 1 99 ? 12.756 -4.197 -11.042 1.00 90.94 99 ARG A C 1
ATOM 799 O O . ARG A 1 99 ? 11.888 -4.707 -10.342 1.00 90.94 99 ARG A O 1
ATOM 806 N N . GLU A 1 100 ? 13.725 -3.423 -10.553 1.00 94.12 100 GLU A N 1
ATOM 807 C CA . GLU A 1 100 ? 13.823 -3.055 -9.131 1.00 94.12 100 GLU A CA 1
ATOM 808 C C . GLU A 1 100 ? 12.578 -2.293 -8.661 1.00 94.12 100 GLU A C 1
ATOM 810 O O . GLU A 1 100 ? 12.011 -2.623 -7.626 1.00 94.12 100 GLU A O 1
ATOM 815 N N . GLN A 1 101 ? 12.098 -1.317 -9.436 1.00 94.88 101 GLN A N 1
ATOM 816 C CA . GLN A 1 101 ? 10.890 -0.557 -9.102 1.00 94.88 101 GLN A CA 1
ATOM 817 C C . GLN A 1 101 ? 9.646 -1.442 -9.027 1.00 94.88 101 GLN A C 1
ATOM 819 O O . GLN A 1 101 ? 8.841 -1.268 -8.119 1.00 94.88 101 GLN A O 1
ATOM 824 N N . VAL A 1 102 ? 9.492 -2.411 -9.933 1.00 91.62 102 VAL A N 1
ATOM 825 C CA . VAL A 1 102 ? 8.379 -3.370 -9.869 1.00 91.62 102 VAL A CA 1
ATOM 826 C C . VAL A 1 102 ? 8.441 -4.183 -8.572 1.00 91.62 102 VAL A C 1
ATOM 828 O O . VAL A 1 102 ? 7.422 -4.327 -7.902 1.00 91.62 102 VAL A O 1
ATOM 831 N N . GLN A 1 103 ? 9.626 -4.661 -8.181 1.00 91.25 103 GLN A N 1
ATOM 832 C CA . GLN A 1 103 ? 9.812 -5.384 -6.916 1.00 91.25 103 GLN A CA 1
ATOM 833 C C . GLN A 1 103 ? 9.545 -4.492 -5.694 1.00 91.25 103 GLN A C 1
ATOM 835 O O . GLN A 1 103 ? 8.863 -4.916 -4.762 1.00 91.25 103 GLN A O 1
ATOM 840 N N . LEU A 1 104 ? 10.021 -3.243 -5.712 1.00 95.69 104 LEU A N 1
ATOM 841 C CA . LEU A 1 104 ? 9.774 -2.268 -4.647 1.00 95.69 104 LEU A CA 1
ATOM 842 C C . LEU A 1 104 ? 8.284 -1.972 -4.490 1.00 95.69 104 LEU A C 1
ATOM 844 O O . LEU A 1 104 ? 7.784 -2.002 -3.373 1.00 95.69 104 LEU A O 1
ATOM 848 N N . VAL A 1 105 ? 7.553 -1.773 -5.588 1.00 94.81 105 VAL A N 1
ATOM 849 C CA . VAL A 1 105 ? 6.103 -1.539 -5.544 1.00 94.81 105 VAL A CA 1
ATOM 850 C C . VAL A 1 105 ? 5.366 -2.741 -4.941 1.00 94.81 105 VAL A C 1
ATOM 852 O O . VAL A 1 105 ? 4.452 -2.555 -4.143 1.00 94.81 105 VAL A O 1
ATOM 855 N N . GLN A 1 106 ? 5.770 -3.977 -5.252 1.00 92.44 106 GLN A N 1
ATOM 856 C CA . GLN A 1 106 ? 5.184 -5.175 -4.630 1.00 92.44 106 GLN A CA 1
ATOM 857 C C . GLN A 1 106 ? 5.457 -5.242 -3.117 1.00 92.44 106 GLN A C 1
ATOM 859 O O . GLN A 1 106 ? 4.576 -5.610 -2.329 1.00 92.44 106 GLN A O 1
ATOM 864 N N . ALA A 1 107 ? 6.664 -4.858 -2.694 1.00 95.25 107 ALA A N 1
ATOM 865 C CA . ALA A 1 107 ? 7.010 -4.762 -1.280 1.00 95.25 107 ALA A CA 1
ATOM 866 C C . ALA A 1 107 ? 6.213 -3.648 -0.578 1.00 95.25 107 ALA A C 1
ATOM 868 O O . ALA A 1 107 ? 5.667 -3.874 0.501 1.00 95.25 107 ALA A O 1
ATOM 869 N N . GLU A 1 108 ? 6.073 -2.481 -1.208 1.00 96.69 108 GLU A N 1
ATOM 870 C CA . GLU A 1 108 ? 5.278 -1.358 -0.704 1.00 96.69 108 GLU A CA 1
ATOM 871 C C . GLU A 1 108 ? 3.800 -1.726 -0.567 1.00 96.69 108 GLU A C 1
ATOM 873 O O . GLU A 1 108 ? 3.205 -1.431 0.465 1.00 96.69 108 GLU A O 1
ATOM 878 N N . MET A 1 109 ? 3.216 -2.441 -1.535 1.00 95.75 109 MET A N 1
ATOM 879 C CA . MET A 1 109 ? 1.855 -2.982 -1.420 1.00 95.75 109 MET A CA 1
ATOM 880 C C . MET A 1 109 ? 1.711 -3.830 -0.149 1.00 95.75 109 MET A C 1
ATOM 882 O O . MET A 1 109 ? 0.808 -3.613 0.661 1.00 95.75 109 MET A O 1
ATOM 886 N N . SER A 1 110 ? 2.645 -4.755 0.079 1.00 94.62 110 SER A N 1
ATOM 887 C CA . SER A 1 110 ? 2.641 -5.612 1.271 1.00 94.62 110 SER A CA 1
ATOM 888 C C . SER A 1 110 ? 2.784 -4.795 2.562 1.00 94.62 110 SER A C 1
ATOM 890 O O . SER A 1 110 ? 2.050 -5.016 3.529 1.00 94.62 110 SER A O 1
ATOM 892 N N . TYR A 1 111 ? 3.675 -3.802 2.561 1.00 97.38 111 TYR A N 1
ATOM 893 C CA . TYR A 1 111 ? 3.878 -2.895 3.686 1.00 97.38 111 TYR A CA 1
ATOM 894 C C . TYR A 1 111 ? 2.636 -2.042 3.979 1.00 97.38 111 TYR A C 1
ATOM 896 O O . TYR A 1 111 ? 2.258 -1.886 5.138 1.00 97.38 111 TYR A O 1
ATOM 904 N N . CYS A 1 112 ? 1.947 -1.539 2.952 1.00 97.69 112 CYS A N 1
ATOM 905 C CA . CYS A 1 112 ? 0.699 -0.797 3.101 1.00 97.69 112 CYS A CA 1
ATOM 906 C C . CYS A 1 112 ? -0.387 -1.636 3.790 1.00 97.69 112 CYS A C 1
ATOM 908 O O . CYS A 1 112 ? -1.048 -1.128 4.696 1.00 97.69 112 CYS A O 1
ATOM 910 N N . LEU A 1 113 ? -0.551 -2.916 3.422 1.00 97.81 113 LEU A N 1
ATOM 911 C CA . LEU A 1 113 ? -1.495 -3.809 4.113 1.00 97.81 113 LEU A CA 1
ATOM 912 C C . LEU A 1 113 ? -1.098 -4.024 5.575 1.00 97.81 113 LEU A C 1
ATOM 914 O O . LEU A 1 113 ? -1.950 -3.943 6.460 1.00 97.81 113 LEU A O 1
ATOM 918 N N . GLY A 1 114 ? 0.188 -4.279 5.831 1.00 97.88 114 GLY A N 1
ATOM 919 C CA . GLY A 1 114 ? 0.705 -4.468 7.187 1.00 97.88 114 GLY A CA 1
ATOM 920 C C . GLY A 1 114 ? 0.512 -3.230 8.063 1.00 97.88 114 GLY A C 1
ATOM 921 O O . GLY A 1 114 ? 0.085 -3.342 9.210 1.00 97.88 114 GLY A O 1
ATOM 922 N N . SER A 1 115 ? 0.751 -2.043 7.503 1.00 98.19 115 SER A N 1
ATOM 923 C CA . SER A 1 115 ? 0.537 -0.765 8.179 1.00 98.19 115 SER A CA 1
ATOM 924 C C . SER A 1 115 ? -0.938 -0.552 8.524 1.00 98.19 115 SER A C 1
ATOM 926 O O . SER A 1 115 ? -1.248 -0.223 9.665 1.00 98.19 115 SER A O 1
ATOM 928 N N . LEU A 1 116 ? -1.867 -0.813 7.598 1.00 98.38 116 LEU A N 1
ATOM 929 C CA . LEU A 1 116 ? -3.307 -0.698 7.869 1.00 98.38 116 LEU A CA 1
ATOM 930 C C . LEU A 1 116 ? -3.780 -1.664 8.961 1.00 98.38 116 LEU A C 1
ATOM 932 O O . LEU A 1 116 ? -4.559 -1.268 9.828 1.00 98.38 116 LEU A O 1
ATOM 936 N N . GLU A 1 117 ? -3.287 -2.903 8.958 1.00 98.19 117 GLU A N 1
ATOM 937 C CA . GLU A 1 117 ? -3.596 -3.883 10.004 1.00 98.19 117 GLU A CA 1
ATOM 938 C C . GLU A 1 117 ? -3.034 -3.451 11.366 1.00 98.19 117 GLU A C 1
ATOM 940 O O . GLU A 1 117 ? -3.710 -3.549 12.390 1.00 98.19 117 GLU A O 1
ATOM 945 N N . TYR A 1 118 ? -1.811 -2.919 11.384 1.00 98.38 118 TYR A N 1
ATOM 946 C CA . TYR A 1 118 ? -1.215 -2.348 12.588 1.00 98.38 118 TYR A CA 1
ATOM 947 C C . TYR A 1 118 ? -2.037 -1.165 13.122 1.00 98.38 118 TYR A C 1
ATOM 949 O O . TYR A 1 118 ? -2.345 -1.122 14.312 1.00 98.38 118 TYR A O 1
ATOM 957 N N . GLN A 1 119 ? -2.461 -0.243 12.249 1.00 98.25 119 GLN A N 1
ATOM 958 C CA . GLN A 1 119 ? -3.330 0.874 12.632 1.00 98.25 119 GLN A CA 1
ATOM 959 C C . GLN A 1 119 ? -4.672 0.383 13.188 1.00 98.25 119 GLN A C 1
ATOM 961 O O . GLN A 1 119 ? -5.148 0.924 14.183 1.00 98.25 119 GLN A O 1
ATOM 966 N N . ALA A 1 120 ? -5.270 -0.660 12.600 1.00 98.38 120 ALA A N 1
ATOM 967 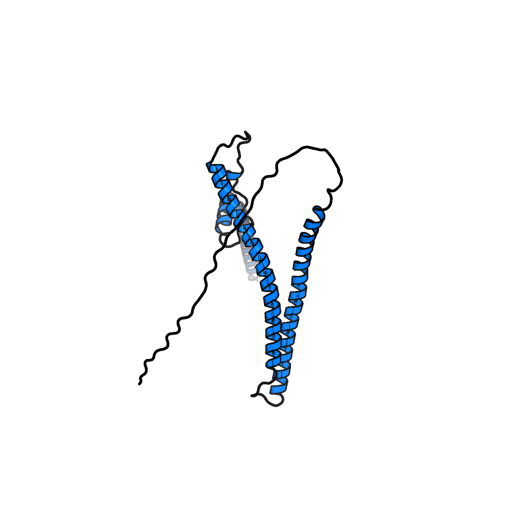C CA . ALA A 1 120 ? -6.516 -1.234 13.101 1.00 98.38 120 ALA A CA 1
ATOM 968 C C . ALA A 1 120 ? -6.371 -1.762 14.539 1.00 98.38 120 ALA A C 1
ATOM 970 O O . ALA A 1 120 ? -7.195 -1.449 15.397 1.00 98.38 120 ALA A O 1
ATOM 971 N N . LYS A 1 121 ? -5.288 -2.496 14.822 1.00 98.12 121 LYS A N 1
ATOM 972 C CA . LYS A 1 121 ? -4.980 -2.994 16.174 1.00 98.12 121 LYS A CA 1
ATOM 973 C C . LYS A 1 121 ? -4.709 -1.862 17.160 1.00 98.12 121 LYS A C 1
ATOM 975 O O . LYS A 1 121 ? -5.146 -1.921 18.307 1.00 98.12 121 LYS A O 1
ATOM 980 N N . GLU A 1 122 ? -4.015 -0.816 16.722 1.00 97.94 122 GLU A N 1
ATOM 981 C CA . GLU A 1 122 ? -3.759 0.348 17.570 1.00 97.94 122 GLU A CA 1
ATOM 982 C C . GLU A 1 122 ? -5.056 1.095 17.910 1.00 97.94 122 GLU A C 1
ATOM 984 O O . GLU A 1 122 ? -5.218 1.543 19.044 1.00 97.94 122 GLU A O 1
ATOM 989 N N . TRP A 1 123 ? -6.021 1.172 16.987 1.00 97.88 123 TRP A N 1
ATOM 990 C CA . TRP A 1 123 ? -7.358 1.677 17.302 1.00 97.88 123 TRP A CA 1
ATOM 991 C C . TRP A 1 123 ? -8.082 0.798 18.325 1.00 97.88 123 TRP A C 1
ATOM 993 O O . TRP A 1 123 ? -8.626 1.331 19.287 1.00 97.88 123 TRP A O 1
ATOM 1003 N N . GLU A 1 124 ? -8.036 -0.529 18.199 1.00 96.31 124 GLU A N 1
ATOM 1004 C CA . GLU A 1 124 ? -8.650 -1.446 19.178 1.00 96.31 124 GLU A CA 1
ATOM 1005 C C . GLU A 1 124 ? -8.043 -1.312 20.580 1.00 96.31 124 GLU A C 1
ATOM 1007 O O . GLU A 1 124 ? -8.756 -1.373 21.585 1.00 96.31 124 GLU A O 1
ATOM 1012 N N . ARG A 1 125 ? -6.739 -1.033 20.664 1.00 95.31 125 ARG A N 1
ATOM 1013 C CA . ARG A 1 125 ? -6.053 -0.764 21.933 1.00 95.31 125 ARG A CA 1
ATOM 1014 C C . ARG A 1 125 ? -6.504 0.547 22.592 1.00 95.31 125 ARG A C 1
ATOM 1016 O O . ARG A 1 125 ? -6.380 0.694 23.804 1.00 95.31 125 ARG A O 1
ATOM 1023 N N . ARG A 1 126 ? -7.032 1.497 21.814 1.00 93.00 126 ARG A N 1
ATOM 1024 C CA . ARG A 1 126 ? -7.485 2.828 22.268 1.00 93.00 126 ARG A CA 1
ATOM 1025 C C . ARG A 1 126 ? -8.957 2.880 22.672 1.00 93.00 126 ARG A C 1
ATOM 1027 O O . ARG A 1 126 ? -9.477 3.964 22.918 1.00 93.00 126 ARG A O 1
ATOM 1034 N N . THR A 1 127 ? -9.630 1.734 22.736 1.00 92.25 127 THR A N 1
ATOM 1035 C CA . THR A 1 127 ? -11.032 1.634 23.172 1.00 92.25 127 THR A CA 1
ATOM 1036 C C . THR A 1 127 ? -11.228 2.170 24.590 1.00 92.25 127 THR A C 1
ATOM 1038 O O . THR A 1 127 ? -12.193 2.882 24.854 1.00 92.25 127 THR A O 1
ATOM 1041 N N . VAL A 1 128 ? -10.269 1.910 25.482 1.00 89.38 128 VAL A N 1
ATOM 1042 C CA . VAL A 1 128 ? -10.292 2.401 26.862 1.00 89.38 128 VAL A CA 1
ATOM 1043 C C . VAL A 1 128 ? -9.474 3.685 26.979 1.00 89.38 128 VAL A C 1
ATOM 1045 O O . VAL A 1 128 ? -8.247 3.672 26.876 1.00 89.38 128 VAL A O 1
ATOM 1048 N N . VAL A 1 129 ? -10.161 4.796 27.242 1.00 87.88 129 VAL A N 1
ATOM 1049 C CA . VAL A 1 129 ? -9.548 6.098 27.534 1.00 87.88 129 VAL A CA 1
ATOM 1050 C C . VAL A 1 129 ? -9.776 6.413 29.016 1.00 87.88 129 VAL A C 1
ATOM 1052 O O . VAL A 1 129 ? -10.922 6.652 29.393 1.00 87.88 129 VAL A O 1
ATOM 1055 N N . PRO A 1 130 ? -8.727 6.436 29.866 1.00 87.31 130 PRO A N 1
ATOM 1056 C CA . PRO A 1 130 ? -8.870 6.610 31.318 1.00 87.31 130 PRO A CA 1
ATOM 1057 C C . PRO A 1 130 ? -9.611 7.884 31.746 1.00 87.31 130 PRO A C 1
ATOM 1059 O O . PRO A 1 130 ? -10.167 7.943 32.837 1.00 87.31 130 PRO A O 1
ATOM 1062 N N . GLN A 1 131 ? -9.593 8.917 30.903 1.00 89.50 131 GLN A N 1
ATOM 1063 C CA . GLN A 1 131 ? -10.205 10.216 31.169 1.00 89.50 131 GLN A CA 1
ATOM 1064 C C . GLN A 1 131 ? -11.711 10.260 30.871 1.00 89.50 131 GLN A C 1
ATOM 1066 O O . GLN A 1 131 ? -12.378 11.200 31.300 1.00 89.50 131 GLN A O 1
ATOM 1071 N N . PHE A 1 132 ? -12.250 9.298 30.119 1.00 89.81 132 PHE A N 1
ATOM 1072 C CA . PHE A 1 132 ? -13.663 9.275 29.745 1.00 89.81 132 PHE A CA 1
ATOM 1073 C C . PHE A 1 132 ? -14.450 8.316 30.636 1.00 89.81 132 PHE A C 1
ATOM 1075 O O . PHE A 1 132 ? -13.982 7.234 30.979 1.00 89.81 132 PHE A O 1
ATOM 1082 N N . SER A 1 133 ? -15.672 8.706 30.997 1.00 90.38 133 SER A N 1
ATOM 1083 C CA . SER A 1 133 ? -16.592 7.898 31.798 1.00 90.38 133 SER A CA 1
ATOM 1084 C C . SER A 1 133 ? -18.019 7.984 31.250 1.00 90.38 133 SER A C 1
ATOM 1086 O O . SER A 1 133 ? -18.354 8.891 30.481 1.00 90.38 133 SER A O 1
ATOM 1088 N N . GLY A 1 134 ? -18.855 7.006 31.612 1.00 91.19 134 GLY A N 1
ATOM 1089 C CA . GLY A 1 134 ? -20.244 6.919 31.152 1.00 91.19 134 GLY A CA 1
ATOM 1090 C C . GLY A 1 134 ? -20.360 6.894 29.624 1.00 91.19 134 GLY A C 1
ATOM 1091 O O . GLY A 1 134 ? -19.592 6.215 28.943 1.00 91.19 134 GLY A O 1
ATOM 1092 N N . GLU A 1 135 ? -21.287 7.686 29.089 1.00 91.31 135 GLU A N 1
ATOM 1093 C CA . GLU A 1 135 ? -21.587 7.780 27.651 1.00 91.31 135 GLU A CA 1
ATOM 1094 C C . GLU A 1 135 ? -20.365 8.162 26.794 1.00 91.31 135 GLU A C 1
ATOM 1096 O O . GLU A 1 135 ? -20.225 7.711 25.658 1.00 91.31 135 GLU A O 1
ATOM 1101 N N . HIS A 1 136 ? -19.432 8.954 27.337 1.00 90.19 136 HIS A N 1
ATOM 1102 C CA . HIS A 1 136 ? -18.226 9.362 26.609 1.00 90.19 136 HIS A CA 1
ATOM 1103 C C . HIS A 1 136 ? -17.251 8.194 26.413 1.00 90.19 136 HIS A C 1
ATOM 1105 O O . HIS A 1 136 ? -16.602 8.103 25.370 1.00 90.19 136 HIS A O 1
ATOM 1111 N N . ALA A 1 137 ? -17.156 7.288 27.393 1.00 92.06 137 ALA A N 1
ATOM 1112 C CA . ALA A 1 137 ? -16.322 6.092 27.288 1.00 92.06 137 ALA A CA 1
ATOM 1113 C C . ALA A 1 137 ? -16.898 5.106 26.262 1.00 92.06 137 ALA A C 1
ATOM 1115 O O . ALA A 1 137 ? -16.159 4.560 25.440 1.00 92.06 137 ALA A O 1
ATOM 1116 N N . GLU A 1 138 ? -18.223 4.941 26.263 1.00 93.31 138 GLU A N 1
ATOM 1117 C CA . GLU A 1 138 ? -18.935 4.133 25.271 1.00 93.31 138 GLU A CA 1
ATOM 1118 C C . GLU A 1 138 ? -18.750 4.699 23.857 1.00 93.31 138 GLU A C 1
ATOM 1120 O O . GLU A 1 138 ? -18.364 3.971 22.941 1.00 93.31 138 GLU A O 1
ATOM 1125 N N . GLY A 1 139 ? -18.924 6.014 23.684 1.00 94.69 139 GLY A N 1
ATOM 1126 C CA . GLY A 1 139 ? -18.701 6.691 22.408 1.00 94.69 139 GLY A CA 1
ATOM 1127 C C . GLY A 1 139 ? -17.263 6.555 21.900 1.00 94.69 139 GLY A C 1
ATOM 1128 O O . GLY A 1 139 ? -17.051 6.288 20.715 1.00 94.69 139 GLY A O 1
ATOM 1129 N N . ALA A 1 140 ? -16.268 6.676 22.784 1.00 93.81 140 ALA A N 1
ATOM 1130 C CA . ALA A 1 140 ? -14.861 6.483 22.434 1.00 93.81 140 ALA A CA 1
ATOM 1131 C C . ALA A 1 140 ? -14.561 5.038 22.012 1.00 93.81 140 ALA A C 1
ATOM 1133 O O . ALA A 1 140 ? -13.896 4.824 20.996 1.00 93.81 140 ALA A O 1
ATOM 1134 N N . THR A 1 141 ? -15.116 4.054 22.726 1.00 95.75 141 THR A N 1
ATOM 1135 C CA . THR A 1 141 ? -15.013 2.631 22.369 1.00 95.75 141 THR A CA 1
ATOM 1136 C C . THR A 1 141 ? -15.642 2.362 21.001 1.00 95.75 141 THR A C 1
ATOM 1138 O O . THR A 1 141 ? -15.000 1.786 20.119 1.00 95.75 141 THR A O 1
ATOM 1141 N N . ALA A 1 142 ? -16.872 2.834 20.780 1.00 96.12 142 ALA A N 1
ATOM 1142 C CA . ALA A 1 142 ? -17.576 2.674 19.512 1.00 96.12 142 ALA A CA 1
ATOM 1143 C C . ALA A 1 142 ? -16.813 3.329 18.349 1.00 96.12 142 ALA A C 1
ATOM 1145 O O . ALA A 1 142 ? -16.685 2.747 17.268 1.00 96.12 142 ALA A O 1
ATOM 1146 N N . TYR A 1 143 ? -16.257 4.523 18.571 1.00 96.56 143 TYR A N 1
ATOM 1147 C CA . TYR A 1 143 ? -15.455 5.220 17.571 1.00 96.56 143 TYR A CA 1
ATOM 1148 C C . TYR A 1 143 ? -14.155 4.476 17.249 1.00 96.56 143 TYR A C 1
ATOM 1150 O O . TYR A 1 143 ? -13.829 4.307 16.075 1.00 96.56 143 TYR A O 1
ATOM 1158 N N . ALA A 1 144 ? -13.439 3.991 18.264 1.00 97.44 144 ALA A N 1
ATOM 1159 C CA . ALA A 1 144 ? -12.217 3.213 18.092 1.00 97.44 144 ALA A CA 1
ATOM 1160 C C . ALA A 1 144 ? -12.462 1.953 17.243 1.00 97.44 144 ALA A C 1
ATOM 1162 O O . ALA A 1 144 ? -11.774 1.734 16.244 1.00 97.44 144 ALA A O 1
ATOM 1163 N N . HIS A 1 145 ? -13.509 1.181 17.552 1.00 98.00 145 HIS A N 1
ATOM 1164 C CA . HIS A 1 145 ? -13.887 0.017 16.744 1.00 98.00 145 HIS A CA 1
ATOM 1165 C C . HIS A 1 145 ? -14.289 0.391 15.316 1.00 98.00 145 HIS A C 1
ATOM 1167 O O . HIS A 1 145 ? -13.908 -0.297 14.367 1.00 98.00 145 HIS A O 1
ATOM 1173 N N . LYS A 1 146 ? -15.009 1.504 15.135 1.00 98.19 146 LYS A N 1
ATOM 1174 C CA . LYS A 1 146 ? -15.337 2.015 13.800 1.00 98.19 146 LYS A CA 1
ATOM 1175 C C . LYS A 1 146 ? -14.074 2.329 12.995 1.00 98.19 146 LYS A C 1
ATOM 1177 O O . LYS A 1 146 ? -14.007 1.954 11.828 1.00 98.19 146 LYS A O 1
ATOM 1182 N N . GLN A 1 147 ? -13.078 2.986 13.589 1.00 98.31 147 GLN A N 1
ATOM 1183 C CA . GLN A 1 147 ? -11.817 3.296 12.903 1.00 98.31 147 GLN A CA 1
ATOM 1184 C C . GLN A 1 147 ? -11.031 2.030 12.551 1.00 98.31 147 GLN A C 1
ATOM 1186 O O . GLN A 1 147 ? -10.567 1.899 11.419 1.00 98.31 147 GLN A O 1
ATOM 1191 N N . ALA A 1 148 ? -10.965 1.059 13.465 1.00 98.38 148 ALA A N 1
ATOM 1192 C CA . ALA A 1 148 ? -10.352 -0.237 13.186 1.00 98.38 148 ALA A CA 1
ATOM 1193 C C . ALA A 1 148 ? -11.028 -0.947 11.999 1.00 98.38 148 ALA A C 1
ATOM 1195 O O . ALA A 1 148 ? -10.350 -1.437 11.094 1.00 98.38 148 ALA A O 1
ATOM 1196 N N . ALA A 1 149 ? -12.364 -0.940 11.958 1.00 98.44 149 ALA A N 1
ATOM 1197 C CA . ALA A 1 149 ? -13.127 -1.491 10.843 1.00 98.44 149 ALA A CA 1
ATOM 1198 C C . ALA A 1 149 ? -12.837 -0.756 9.524 1.00 98.44 149 ALA A C 1
ATOM 1200 O O . ALA A 1 149 ? -12.634 -1.407 8.503 1.00 98.44 149 ALA A O 1
ATOM 1201 N N . VAL A 1 150 ? -12.751 0.579 9.532 1.00 98.44 150 VAL A N 1
ATOM 1202 C CA . VAL A 1 150 ? -12.395 1.368 8.338 1.00 98.44 150 VAL A CA 1
ATOM 1203 C C . VAL A 1 150 ? -11.010 0.988 7.813 1.00 98.44 150 VAL A C 1
ATOM 1205 O O . VAL A 1 150 ? -10.872 0.741 6.616 1.00 98.44 150 VAL A O 1
ATOM 1208 N N . CYS A 1 151 ? -9.998 0.883 8.680 1.00 98.38 151 CYS A N 1
ATOM 1209 C CA . CYS A 1 151 ? -8.656 0.456 8.275 1.00 98.38 151 CYS A CA 1
ATOM 1210 C C . CYS A 1 151 ? -8.672 -0.924 7.598 1.00 98.38 151 CYS A C 1
ATOM 1212 O O . CYS A 1 151 ? -8.047 -1.097 6.550 1.00 98.38 151 CYS A O 1
ATOM 1214 N N . ARG A 1 152 ? -9.434 -1.880 8.148 1.00 98.38 152 ARG A N 1
ATOM 1215 C CA . ARG A 1 152 ? -9.587 -3.223 7.564 1.00 98.38 152 ARG A CA 1
ATOM 1216 C C . ARG A 1 152 ? -10.310 -3.201 6.221 1.00 98.38 152 ARG A C 1
ATOM 1218 O O . ARG A 1 152 ? -9.825 -3.813 5.280 1.00 98.38 152 ARG A O 1
ATOM 1225 N N . ILE A 1 153 ? -11.389 -2.427 6.093 1.00 98.44 153 ILE A N 1
ATOM 1226 C CA . ILE A 1 153 ? -12.115 -2.259 4.822 1.00 98.44 153 ILE A CA 1
ATOM 1227 C C . ILE A 1 153 ? -11.189 -1.698 3.735 1.00 98.44 153 ILE A C 1
ATOM 1229 O O . ILE A 1 153 ? -11.192 -2.180 2.604 1.00 98.44 153 ILE A O 1
ATOM 1233 N N . VAL A 1 154 ? -10.373 -0.691 4.062 1.00 98.25 154 VAL A N 1
ATOM 1234 C CA . VAL A 1 154 ? -9.393 -0.140 3.113 1.00 98.25 154 VAL A CA 1
ATOM 1235 C C . VAL A 1 154 ? -8.353 -1.197 2.731 1.00 98.25 154 VAL A C 1
ATOM 1237 O O . VAL A 1 154 ? -8.044 -1.337 1.547 1.00 98.25 154 VAL A O 1
ATOM 1240 N N . ALA A 1 155 ? -7.857 -1.975 3.697 1.00 98.00 155 ALA A N 1
ATOM 1241 C CA . ALA A 1 155 ? -6.915 -3.060 3.430 1.00 98.00 155 ALA A CA 1
ATOM 1242 C C . ALA A 1 155 ? -7.525 -4.144 2.525 1.00 98.00 155 ALA A C 1
ATOM 1244 O O . ALA A 1 155 ? -6.869 -4.591 1.588 1.00 98.00 155 ALA A O 1
ATOM 1245 N N . ASP A 1 156 ? -8.780 -4.530 2.750 1.00 97.19 156 ASP A N 1
ATOM 1246 C CA . ASP A 1 156 ? -9.489 -5.513 1.926 1.00 97.19 156 ASP A CA 1
ATOM 1247 C C . ASP A 1 156 ? -9.713 -5.007 0.501 1.00 97.19 156 ASP A C 1
ATOM 1249 O O . ASP A 1 156 ? -9.452 -5.731 -0.462 1.00 97.19 156 ASP A O 1
ATOM 1253 N N . ASN A 1 157 ? -10.090 -3.737 0.346 1.00 96.81 157 ASN A N 1
ATOM 1254 C CA . ASN A 1 157 ? -10.187 -3.112 -0.970 1.00 96.81 157 ASN A CA 1
ATOM 1255 C C . ASN A 1 157 ? -8.839 -3.150 -1.703 1.00 96.81 157 ASN A C 1
ATOM 1257 O O . ASN A 1 157 ? -8.792 -3.508 -2.878 1.00 96.81 157 ASN A O 1
ATOM 1261 N N . PHE A 1 158 ? -7.734 -2.836 -1.021 1.00 96.44 158 PHE A N 1
ATOM 1262 C CA . PHE A 1 158 ? -6.397 -2.940 -1.607 1.00 96.44 158 PHE A CA 1
ATOM 1263 C C . PHE A 1 158 ? -6.010 -4.378 -1.951 1.00 96.44 158 PHE A C 1
ATOM 1265 O O . PHE A 1 158 ? -5.464 -4.600 -3.029 1.00 96.44 158 PHE A O 1
ATOM 1272 N N . ARG A 1 159 ? -6.348 -5.369 -1.116 1.00 95.31 159 ARG A N 1
ATOM 1273 C CA . ARG A 1 159 ? -6.133 -6.792 -1.432 1.00 95.31 159 ARG A CA 1
ATOM 1274 C C . ARG A 1 159 ? -6.831 -7.184 -2.729 1.00 95.31 159 ARG A C 1
ATOM 1276 O O . ARG A 1 159 ? -6.200 -7.787 -3.590 1.00 95.31 159 ARG A O 1
ATOM 1283 N N . VAL A 1 160 ? -8.099 -6.805 -2.895 1.00 93.88 160 VAL A N 1
ATOM 1284 C CA . VAL A 1 160 ? -8.867 -7.091 -4.117 1.00 93.88 160 VAL A CA 1
ATOM 1285 C C . VAL A 1 160 ? -8.264 -6.373 -5.325 1.00 93.88 160 VAL A C 1
ATOM 1287 O O . VAL A 1 160 ? -8.033 -6.996 -6.362 1.00 93.88 160 VAL A O 1
ATOM 1290 N N . LEU A 1 161 ? -7.962 -5.078 -5.186 1.00 93.75 161 LEU A N 1
ATOM 1291 C CA . LEU A 1 161 ? -7.382 -4.275 -6.263 1.00 93.75 161 LEU A CA 1
ATOM 1292 C C . LEU A 1 161 ? -6.027 -4.828 -6.714 1.00 93.75 161 LEU A C 1
ATOM 1294 O O . LEU A 1 161 ? -5.788 -4.951 -7.913 1.00 93.75 161 LEU A O 1
ATOM 1298 N N . TRP A 1 162 ? -5.145 -5.185 -5.781 1.00 94.44 162 TRP A N 1
ATOM 1299 C CA . TRP A 1 162 ? -3.798 -5.663 -6.093 1.00 94.44 162 TRP A CA 1
ATOM 1300 C C . TRP A 1 162 ? -3.759 -7.127 -6.521 1.00 94.44 162 TRP A C 1
ATOM 1302 O O . TRP A 1 162 ? -2.926 -7.469 -7.359 1.00 94.44 162 TRP A O 1
ATOM 1312 N N . ALA A 1 163 ? -4.687 -7.972 -6.059 1.00 89.56 163 ALA A N 1
ATOM 1313 C CA . ALA A 1 163 ? -4.813 -9.347 -6.542 1.00 89.56 163 ALA A CA 1
ATOM 1314 C C . ALA A 1 163 ? -4.997 -9.396 -8.067 1.00 89.56 163 ALA A C 1
ATOM 1316 O O . ALA A 1 163 ? -4.328 -10.179 -8.733 1.00 89.56 163 ALA A O 1
ATOM 1317 N N . HIS A 1 164 ? -5.817 -8.507 -8.637 1.00 82.62 164 HIS A N 1
ATOM 1318 C CA . HIS A 1 164 ? -5.986 -8.391 -10.091 1.00 82.62 164 HIS A CA 1
ATOM 1319 C C . HIS A 1 164 ? -4.649 -8.172 -10.829 1.00 82.62 164 HIS A C 1
ATOM 1321 O O . HIS A 1 164 ? -4.377 -8.839 -11.827 1.00 82.62 164 HIS A O 1
ATOM 1327 N N . TYR A 1 165 ? -3.792 -7.279 -10.324 1.00 81.50 165 TYR A N 1
ATOM 1328 C CA . TYR A 1 165 ? -2.516 -6.957 -10.972 1.00 81.50 165 TYR A CA 1
ATOM 1329 C C . TYR A 1 165 ? -1.470 -8.054 -10.772 1.00 81.50 165 TYR A C 1
ATOM 1331 O O . TYR A 1 165 ? -0.731 -8.377 -11.700 1.00 81.50 165 TYR A O 1
ATOM 1339 N N . LEU A 1 166 ? -1.426 -8.657 -9.581 1.00 78.06 166 LEU A N 1
ATOM 1340 C CA . LEU A 1 166 ? -0.472 -9.718 -9.267 1.00 78.06 166 LEU A CA 1
ATOM 1341 C C . LEU A 1 166 ? -0.809 -11.015 -10.014 1.00 78.06 166 LEU A C 1
ATOM 1343 O O . LEU A 1 166 ? 0.089 -11.642 -10.570 1.00 78.06 166 LEU A O 1
ATOM 1347 N N . ILE A 1 167 ? -2.090 -11.381 -10.120 1.00 70.81 167 ILE A N 1
ATOM 1348 C CA . ILE A 1 167 ? -2.534 -12.565 -10.874 1.00 70.81 167 ILE A CA 1
ATOM 1349 C C . ILE A 1 167 ? -2.288 -12.372 -12.377 1.00 70.81 167 ILE A C 1
ATOM 1351 O O . ILE A 1 167 ? -1.744 -13.271 -13.019 1.00 70.81 167 ILE A O 1
ATOM 1355 N N . GLY A 1 168 ? -2.603 -11.192 -12.927 1.00 60.03 168 GLY A N 1
ATOM 1356 C CA . GLY A 1 168 ? -2.299 -10.863 -14.324 1.00 60.03 168 GLY A CA 1
ATOM 1357 C C . GLY A 1 168 ? -0.799 -10.918 -14.632 1.00 60.03 168 GLY A C 1
ATOM 1358 O O . GLY A 1 168 ? -0.399 -11.482 -15.647 1.00 60.03 168 GLY A O 1
ATOM 1359 N N . SER A 1 169 ? 0.044 -10.432 -13.714 1.00 57.97 169 SER A N 1
ATOM 1360 C CA . SER A 1 169 ? 1.505 -10.504 -13.860 1.00 57.97 169 SER A CA 1
ATOM 1361 C C . SER A 1 169 ? 2.067 -11.929 -13.756 1.00 57.97 169 SER A C 1
ATOM 1363 O O . SER A 1 169 ? 3.074 -12.250 -14.388 1.00 57.97 169 SER A O 1
ATOM 1365 N N . ASN A 1 170 ? 1.411 -12.810 -12.994 1.00 52.19 170 ASN A N 1
ATOM 1366 C CA . ASN A 1 170 ? 1.866 -14.185 -12.802 1.00 52.19 170 ASN A CA 1
ATOM 1367 C C . ASN A 1 170 ? 1.475 -15.097 -13.980 1.00 52.19 170 ASN A C 1
ATOM 1369 O O . ASN A 1 170 ? 2.203 -16.035 -14.299 1.00 52.19 170 ASN A O 1
ATOM 1373 N N . LEU A 1 171 ? 0.376 -14.798 -14.684 1.00 46.47 171 LEU A N 1
ATOM 1374 C CA . LEU A 1 171 ? -0.010 -15.552 -15.880 1.00 46.47 171 LEU A CA 1
ATOM 1375 C C . LEU A 1 171 ? 0.970 -15.323 -17.046 1.00 46.47 171 LEU A C 1
ATOM 1377 O O . LEU A 1 171 ? 1.343 -16.284 -17.714 1.00 46.47 171 LEU A O 1
ATOM 1381 N N . GLU A 1 172 ? 1.467 -14.097 -17.247 1.00 50.09 172 GLU A N 1
ATOM 1382 C CA . GLU A 1 172 ? 2.519 -13.831 -18.248 1.00 50.09 172 GLU A CA 1
ATOM 1383 C C . GLU A 1 172 ? 3.859 -14.502 -17.884 1.00 50.09 172 GLU A C 1
ATOM 1385 O O . GLU A 1 172 ? 4.557 -15.018 -18.758 1.00 50.09 172 GLU A O 1
ATOM 1390 N N . SER A 1 173 ? 4.188 -14.574 -16.590 1.00 53.28 173 SER A N 1
ATOM 1391 C CA . SER A 1 173 ? 5.356 -15.306 -16.074 1.00 53.28 173 SER A CA 1
ATOM 1392 C C . SER A 1 173 ? 5.255 -16.822 -16.324 1.00 53.28 173 SER A C 1
ATOM 1394 O O . SER A 1 173 ? 6.211 -17.450 -16.781 1.00 53.28 173 SER A O 1
ATOM 1396 N N . MET A 1 174 ? 4.077 -17.415 -16.103 1.00 39.00 174 MET A N 1
ATOM 1397 C CA . MET A 1 174 ? 3.844 -18.853 -16.275 1.00 39.00 174 MET A CA 1
ATOM 1398 C C . MET A 1 174 ? 3.783 -19.285 -17.754 1.00 39.00 174 MET A C 1
ATOM 1400 O O . MET A 1 174 ? 4.271 -20.364 -18.093 1.00 39.00 174 MET A O 1
ATOM 1404 N N . VAL A 1 175 ? 3.268 -18.436 -18.656 1.00 49.62 175 VAL A N 1
ATOM 1405 C CA . VAL A 1 175 ? 3.242 -18.705 -20.112 1.00 49.62 175 VAL A CA 1
ATOM 1406 C C . VAL A 1 175 ? 4.654 -18.760 -20.720 1.00 49.62 175 VAL A C 1
ATOM 1408 O O . VAL A 1 175 ? 4.879 -19.503 -21.674 1.00 49.62 175 VAL A O 1
ATOM 1411 N N . SER A 1 176 ? 5.636 -18.066 -20.135 1.00 46.38 176 SER A N 1
ATOM 1412 C CA . SER A 1 176 ? 7.037 -18.121 -20.586 1.00 46.38 176 SER A CA 1
ATOM 1413 C C . SER A 1 176 ? 7.727 -19.456 -20.247 1.00 46.38 176 SER A C 1
ATOM 1415 O O . SER A 1 176 ? 8.555 -19.947 -21.012 1.00 46.38 176 SER A O 1
ATOM 1417 N N . ILE A 1 177 ? 7.333 -20.108 -19.145 1.00 49.09 177 ILE A N 1
ATOM 1418 C CA . ILE A 1 177 ? 7.885 -21.411 -18.727 1.00 49.09 177 IL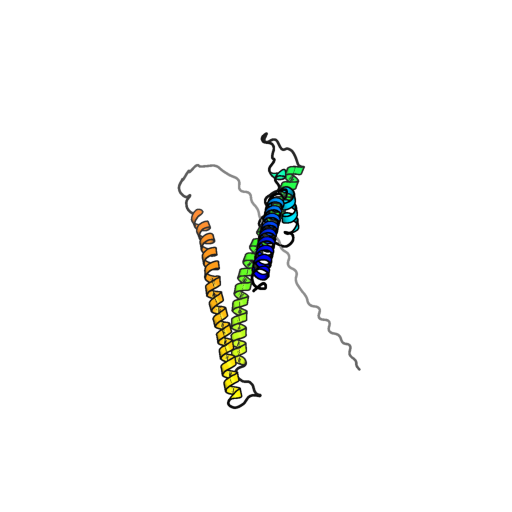E A CA 1
ATOM 1419 C C . ILE A 1 177 ? 7.313 -22.556 -19.587 1.00 49.09 177 ILE A C 1
ATOM 1421 O O . ILE A 1 177 ? 8.024 -23.510 -19.902 1.00 49.09 177 ILE A O 1
ATOM 1425 N N . GLY A 1 178 ? 6.061 -22.440 -20.047 1.00 39.94 178 GLY A N 1
ATOM 1426 C CA . GLY A 1 178 ? 5.406 -23.446 -20.896 1.00 39.94 178 GLY A CA 1
ATOM 1427 C C . GLY A 1 178 ? 5.937 -23.539 -22.334 1.00 39.94 178 GLY A C 1
ATOM 1428 O O . GLY A 1 178 ? 5.741 -24.563 -22.983 1.00 39.94 178 GLY A O 1
ATOM 1429 N N . SER A 1 179 ? 6.644 -22.516 -22.828 1.00 51.03 179 SER A N 1
ATOM 1430 C CA . SER A 1 179 ? 7.198 -22.503 -24.195 1.00 51.03 179 SER A CA 1
ATOM 1431 C C . SER A 1 179 ? 8.566 -23.196 -24.310 1.00 51.03 179 SER A C 1
ATOM 1433 O O . SER A 1 179 ? 9.026 -23.485 -25.410 1.00 51.03 179 SER A O 1
ATOM 1435 N N . SER A 1 180 ? 9.221 -23.500 -23.182 1.00 50.53 180 SER A N 1
ATOM 1436 C CA . SER A 1 180 ? 10.542 -24.149 -23.153 1.00 50.53 180 SER A CA 1
ATOM 1437 C C . SER A 1 180 ? 10.483 -25.684 -23.103 1.00 50.53 180 SER A C 1
ATOM 1439 O O . SER A 1 180 ? 11.531 -26.328 -23.110 1.00 50.53 180 SER A O 1
ATOM 1441 N N . LEU A 1 181 ? 9.289 -26.288 -23.051 1.00 46.72 181 LEU A N 1
ATOM 1442 C CA . LEU A 1 181 ? 9.114 -27.741 -22.940 1.00 46.72 181 LEU A CA 1
ATOM 1443 C C . LEU A 1 181 ? 8.322 -28.315 -24.127 1.00 46.72 181 LEU A C 1
ATOM 1445 O O . LEU A 1 181 ? 7.288 -28.957 -23.973 1.00 46.72 181 LEU A O 1
ATOM 1449 N N . SER A 1 182 ? 8.806 -28.068 -25.344 1.00 50.94 182 SER A N 1
ATOM 1450 C CA . SER A 1 182 ? 8.475 -28.873 -26.531 1.00 50.94 182 SER A CA 1
ATOM 1451 C C . SER A 1 182 ? 9.573 -28.752 -27.582 1.00 50.94 182 SER A C 1
ATOM 1453 O O . SER A 1 182 ? 9.399 -28.175 -28.647 1.00 50.94 182 SER A O 1
ATOM 1455 N N . THR A 1 183 ? 10.745 -29.297 -27.273 1.00 43.09 183 THR A N 1
ATOM 1456 C CA . THR A 1 183 ? 11.675 -29.838 -28.274 1.00 43.09 183 THR A CA 1
ATOM 1457 C C . THR A 1 183 ? 12.433 -30.972 -27.592 1.00 43.09 183 THR A C 1
ATOM 1459 O O . THR A 1 183 ? 13.534 -30.803 -27.086 1.00 43.09 183 THR A O 1
ATOM 1462 N N . SER A 1 184 ? 11.781 -32.126 -27.483 1.00 48.41 184 SER A N 1
ATOM 1463 C CA . SER A 1 184 ? 12.441 -33.386 -27.150 1.00 48.41 184 SER A CA 1
ATOM 1464 C C . SER A 1 184 ? 11.804 -34.472 -27.999 1.00 48.41 184 SER A C 1
ATOM 1466 O O . SER A 1 184 ? 10.660 -34.855 -27.762 1.00 48.41 184 SER A O 1
ATOM 1468 N N . THR A 1 185 ? 12.509 -34.845 -29.066 1.00 41.94 185 THR A N 1
ATOM 1469 C CA . THR A 1 185 ? 12.696 -36.207 -29.595 1.00 41.94 185 THR A CA 1
ATOM 1470 C C . THR A 1 185 ? 13.333 -36.094 -30.979 1.00 41.94 185 THR A C 1
ATOM 1472 O O . THR A 1 185 ? 12.647 -36.098 -31.990 1.00 41.94 185 THR A O 1
ATOM 1475 N N . ASP A 1 186 ? 14.661 -36.008 -31.028 1.00 36.44 186 ASP A N 1
ATOM 1476 C CA . ASP A 1 186 ? 15.385 -36.723 -32.076 1.00 36.44 186 ASP A CA 1
ATOM 1477 C C . ASP A 1 186 ? 16.722 -37.207 -31.510 1.00 36.44 186 ASP A C 1
ATOM 1479 O O . ASP A 1 186 ? 17.459 -36.467 -30.856 1.00 36.44 186 ASP A O 1
ATOM 1483 N N . VAL A 1 187 ? 16.940 -38.506 -31.657 1.00 42.72 187 VAL A N 1
ATOM 1484 C CA . VAL A 1 187 ? 18.016 -39.288 -31.060 1.00 42.72 187 VAL A CA 1
ATOM 1485 C C . VAL A 1 187 ? 18.995 -39.569 -32.188 1.00 42.72 187 VAL A C 1
ATOM 1487 O O . VAL A 1 187 ? 18.680 -40.345 -33.086 1.00 42.72 187 VAL A O 1
ATOM 1490 N N . HIS A 1 188 ? 20.193 -38.985 -32.136 1.00 38.44 188 HIS A N 1
ATOM 1491 C CA . HIS A 1 188 ? 21.291 -39.401 -33.004 1.00 38.44 188 HIS A CA 1
ATOM 1492 C C . HIS A 1 188 ? 22.490 -39.844 -32.166 1.00 38.44 188 HIS A C 1
ATOM 1494 O O . HIS A 1 188 ? 23.091 -39.055 -31.442 1.00 38.44 188 HIS A O 1
ATOM 1500 N N . MET A 1 189 ? 22.782 -41.142 -32.255 1.00 47.03 189 MET A N 1
ATOM 1501 C CA . MET A 1 189 ? 23.898 -41.839 -31.620 1.00 47.03 189 MET A CA 1
ATOM 1502 C C . MET A 1 189 ? 25.063 -41.987 -32.614 1.00 47.03 189 MET A C 1
ATOM 1504 O O . MET A 1 189 ? 24.904 -42.615 -33.662 1.00 47.03 189 MET A O 1
ATOM 1508 N N . HIS A 1 190 ? 26.233 -41.471 -32.241 1.00 40.06 190 HIS A N 1
ATOM 1509 C CA . HIS A 1 190 ? 27.581 -41.818 -32.734 1.00 40.06 190 HIS A CA 1
ATOM 1510 C C . HIS A 1 190 ? 28.545 -41.260 -31.664 1.00 40.06 190 HIS A C 1
ATOM 1512 O O . HIS A 1 190 ? 28.472 -40.066 -31.393 1.00 40.06 190 HIS A O 1
ATOM 1518 N N . GLY A 1 191 ? 29.292 -42.031 -30.859 1.00 35.62 191 GLY A N 1
ATOM 1519 C CA . GLY A 1 191 ? 30.306 -43.037 -31.224 1.00 35.62 191 GLY A CA 1
ATOM 1520 C C . GLY A 1 191 ? 31.512 -42.292 -31.812 1.00 35.62 191 GLY A C 1
ATOM 1521 O O . GLY A 1 191 ? 31.323 -41.653 -32.838 1.00 35.62 191 GLY A O 1
ATOM 1522 N N . ASP A 1 192 ? 32.733 -42.256 -31.280 1.00 40.16 192 ASP A N 1
ATOM 1523 C CA . ASP A 1 192 ? 33.497 -43.011 -30.272 1.00 40.16 192 ASP A CA 1
ATOM 1524 C C . ASP A 1 192 ? 34.852 -42.250 -30.073 1.00 40.16 192 ASP A C 1
ATOM 1526 O O . ASP A 1 192 ? 35.103 -41.293 -30.806 1.00 40.16 192 ASP A O 1
ATOM 1530 N N . GLU A 1 193 ? 35.706 -42.722 -29.151 1.00 41.84 193 GLU A N 1
ATOM 1531 C CA . GLU A 1 193 ? 37.175 -42.526 -29.016 1.00 41.84 193 GLU A CA 1
ATOM 1532 C C . GLU A 1 193 ? 37.665 -41.303 -28.190 1.00 41.84 193 GLU A C 1
ATOM 1534 O O . GLU A 1 193 ? 37.549 -40.155 -28.608 1.00 41.84 193 GLU A O 1
ATOM 1539 N N . SER A 1 194 ? 38.050 -41.490 -26.908 1.00 40.66 194 SER A N 1
ATOM 1540 C CA . SER A 1 194 ? 39.395 -41.877 -26.369 1.00 40.66 194 SER A CA 1
ATOM 1541 C C . SER A 1 194 ? 40.278 -40.634 -26.119 1.00 40.66 194 SER A C 1
ATOM 1543 O O . SER A 1 194 ? 40.235 -39.730 -26.941 1.00 40.66 194 SER A O 1
ATOM 1545 N N . ASP A 1 195 ? 41.131 -40.444 -25.112 1.00 44.69 195 ASP A N 1
ATOM 1546 C CA . ASP A 1 195 ? 41.650 -41.135 -23.919 1.00 44.69 195 ASP A CA 1
ATOM 1547 C C . ASP A 1 195 ? 42.379 -40.023 -23.095 1.00 44.69 195 ASP A C 1
ATOM 1549 O O . ASP A 1 195 ? 42.440 -38.875 -23.544 1.00 44.69 195 ASP A O 1
ATOM 1553 N N . ASP A 1 196 ? 42.959 -40.369 -21.944 1.00 48.12 196 ASP A N 1
ATOM 1554 C CA . ASP A 1 196 ? 44.056 -39.681 -21.226 1.00 48.12 196 ASP A CA 1
ATOM 1555 C C . ASP A 1 196 ? 43.718 -39.003 -19.881 1.00 48.12 196 ASP A C 1
ATOM 1557 O O . ASP A 1 196 ?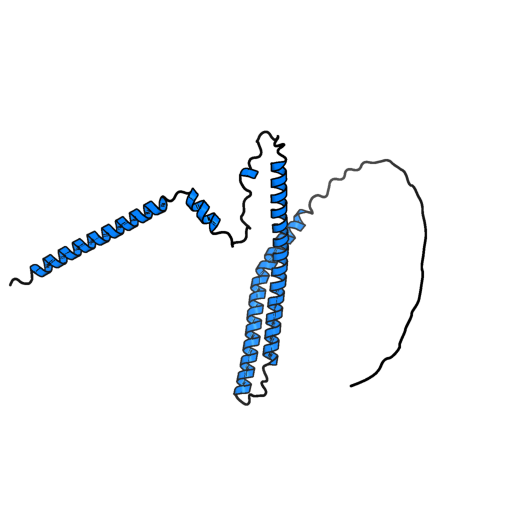 43.560 -37.792 -19.707 1.00 48.12 196 ASP A O 1
ATOM 1561 N N . GLU A 1 197 ? 43.705 -39.894 -18.898 1.00 51.50 197 GLU A N 1
ATOM 1562 C CA . GLU A 1 197 ? 43.920 -39.771 -17.460 1.00 51.50 197 GLU A CA 1
ATOM 1563 C C . GLU A 1 197 ? 45.329 -39.244 -17.096 1.00 51.50 197 GLU A C 1
ATOM 1565 O O . GLU A 1 197 ? 46.311 -39.838 -17.518 1.00 51.50 197 GLU A O 1
ATOM 1570 N N . LEU A 1 198 ? 45.439 -38.206 -16.244 1.00 51.38 198 LEU A N 1
ATOM 1571 C CA . LEU A 1 198 ? 46.522 -37.944 -15.260 1.00 51.38 198 LEU A CA 1
ATOM 1572 C C . LEU A 1 198 ? 45.928 -36.988 -14.190 1.00 51.38 198 LEU A C 1
ATOM 1574 O O . LEU A 1 198 ? 45.312 -35.995 -14.559 1.00 51.38 198 LEU A O 1
ATOM 1578 N N . GLY A 1 199 ? 46.003 -37.137 -12.864 1.00 38.97 199 GLY A N 1
ATOM 1579 C CA . GLY A 1 199 ? 46.856 -37.932 -11.983 1.00 38.97 199 GLY A CA 1
ATOM 1580 C C . GLY A 1 199 ? 47.493 -37.017 -10.910 1.00 38.97 199 GLY A C 1
ATOM 1581 O O . GLY A 1 199 ? 48.294 -36.160 -11.266 1.00 38.97 199 GLY A O 1
ATOM 1582 N N . GLY A 1 200 ? 47.164 -37.228 -9.621 1.00 42.12 200 GLY A N 1
ATOM 1583 C CA . GLY A 1 200 ? 47.906 -36.766 -8.417 1.00 42.12 200 GLY A CA 1
ATOM 1584 C C . GLY A 1 200 ? 47.327 -35.533 -7.688 1.00 42.12 200 GLY A C 1
ATOM 1585 O O . GLY A 1 200 ? 47.214 -34.476 -8.295 1.00 42.12 200 GLY A O 1
ATOM 1586 N N . SER A 1 201 ? 46.787 -35.618 -6.454 1.00 43.25 201 SER A N 1
ATOM 1587 C CA . SER A 1 201 ? 47.447 -35.816 -5.128 1.00 43.25 201 SER A CA 1
ATOM 1588 C C . SER A 1 201 ? 48.420 -34.665 -4.791 1.00 43.25 201 SER A C 1
ATOM 1590 O O . SER A 1 201 ? 49.235 -34.329 -5.636 1.00 43.25 201 SER A O 1
ATOM 1592 N N . ASP A 1 202 ? 48.522 -34.046 -3.617 1.00 45.12 202 ASP A N 1
ATOM 1593 C CA . ASP A 1 202 ? 48.052 -34.321 -2.258 1.00 45.12 202 ASP A CA 1
ATOM 1594 C C . ASP A 1 202 ? 48.626 -33.192 -1.353 1.00 45.12 202 ASP A C 1
ATOM 1596 O O . ASP A 1 202 ? 49.711 -32.707 -1.669 1.00 45.12 202 ASP A O 1
ATOM 1600 N N . LEU A 1 203 ? 47.958 -32.879 -0.223 1.00 44.88 203 LEU A N 1
ATOM 1601 C CA . LEU A 1 203 ? 48.540 -32.415 1.071 1.00 44.88 203 LEU A CA 1
ATOM 1602 C C . LEU A 1 203 ? 49.237 -31.020 1.094 1.00 44.88 203 LEU A C 1
ATOM 1604 O O . LEU A 1 203 ? 49.804 -30.580 0.110 1.00 44.88 203 LEU A O 1
ATOM 1608 N N . GLU A 1 204 ? 49.238 -30.158 2.117 1.00 52.72 204 GLU A N 1
ATOM 1609 C CA . GLU A 1 204 ? 49.151 -30.164 3.591 1.00 52.72 204 GLU A CA 1
ATOM 1610 C C . GLU A 1 204 ? 48.739 -28.711 3.990 1.00 52.72 204 GLU A C 1
ATOM 1612 O O . GLU A 1 204 ? 49.007 -27.768 3.251 1.00 52.72 204 GLU A O 1
ATOM 1617 N N . GLY A 1 205 ? 47.981 -28.417 5.049 1.00 39.94 205 GLY A N 1
ATOM 1618 C CA . GLY A 1 205 ? 48.382 -28.572 6.446 1.00 39.94 205 GLY A CA 1
ATOM 1619 C C . GLY A 1 205 ? 49.114 -27.320 6.960 1.00 39.94 205 GLY A C 1
ATOM 1620 O O . GLY A 1 205 ? 50.301 -27.173 6.710 1.00 39.94 205 GLY A O 1
ATOM 1621 N N . ASN A 1 206 ? 48.428 -26.430 7.693 1.00 44.94 206 ASN A N 1
ATOM 1622 C CA . ASN A 1 206 ? 48.930 -25.986 8.998 1.00 44.94 206 ASN A CA 1
ATOM 1623 C C . ASN A 1 206 ? 47.874 -25.266 9.844 1.00 44.94 206 ASN A C 1
ATOM 1625 O O . ASN A 1 206 ? 47.053 -24.488 9.367 1.00 44.94 206 ASN A O 1
ATOM 1629 N N . ASN A 1 207 ? 47.942 -25.630 11.116 1.00 47.00 207 ASN A N 1
ATOM 1630 C CA . ASN A 1 207 ? 47.094 -25.322 12.244 1.00 47.00 207 ASN A CA 1
ATOM 1631 C C . ASN A 1 207 ? 48.006 -24.740 13.325 1.00 47.00 207 ASN A C 1
ATOM 1633 O O . ASN A 1 207 ? 48.968 -25.404 13.709 1.00 47.00 207 ASN A O 1
ATOM 1637 N N . ASP A 1 208 ? 47.655 -23.569 13.833 1.00 48.56 208 ASP A N 1
ATOM 1638 C CA . ASP A 1 208 ? 48.158 -22.939 15.051 1.00 48.56 208 ASP A CA 1
ATOM 1639 C C . ASP A 1 208 ? 47.171 -21.801 15.391 1.00 48.56 208 ASP A C 1
ATOM 1641 O O . ASP A 1 208 ? 46.924 -20.920 14.581 1.00 48.56 208 ASP A O 1
ATOM 1645 N N . GLY A 1 209 ? 46.431 -21.769 16.497 1.00 41.22 209 GLY A N 1
ATOM 1646 C CA . GLY A 1 209 ? 46.626 -22.400 17.791 1.00 41.22 209 GLY A CA 1
ATOM 1647 C C . GLY A 1 209 ? 47.030 -21.334 18.811 1.00 41.22 209 GLY A C 1
ATOM 1648 O O . GLY A 1 209 ? 48.218 -21.088 18.955 1.00 41.22 209 GLY A O 1
ATOM 1649 N N . GLU A 1 210 ? 46.027 -20.805 19.536 1.00 48.47 210 GLU A N 1
ATOM 1650 C CA . GLU A 1 210 ? 46.136 -20.240 20.902 1.00 48.47 210 GLU A CA 1
ATOM 1651 C C . GLU A 1 210 ? 46.840 -18.852 21.013 1.00 48.47 210 GLU A C 1
ATOM 1653 O O . GLU A 1 210 ? 47.671 -18.502 20.192 1.00 48.47 210 GLU A O 1
ATOM 1658 N N . GLN A 1 211 ? 46.565 -17.933 21.947 1.00 47.84 211 GLN A N 1
ATOM 1659 C CA . GLN A 1 211 ? 45.949 -17.988 23.273 1.00 47.84 211 GLN A CA 1
ATOM 1660 C C . GLN A 1 211 ? 45.680 -16.548 23.787 1.00 47.84 211 GLN A C 1
ATOM 1662 O O . GLN A 1 211 ? 46.220 -15.577 23.254 1.00 47.84 211 GLN A O 1
ATOM 1667 N N . ASP A 1 212 ? 44.865 -16.457 24.839 1.00 49.16 212 ASP A N 1
ATOM 1668 C CA . ASP A 1 212 ? 44.498 -15.282 25.642 1.00 49.16 212 ASP A CA 1
ATOM 1669 C C . ASP A 1 212 ? 45.658 -14.389 26.115 1.00 49.16 212 ASP A C 1
ATOM 1671 O O . ASP A 1 212 ? 46.687 -14.887 26.572 1.00 49.16 212 ASP A O 1
ATOM 1675 N N . VAL A 1 213 ? 45.396 -13.078 26.197 1.00 52.84 213 VAL A N 1
ATOM 1676 C CA . VAL A 1 213 ? 45.913 -12.233 27.287 1.00 52.84 213 VAL A CA 1
ATOM 1677 C C . VAL A 1 213 ? 44.775 -11.336 27.775 1.00 52.84 213 VAL A C 1
ATOM 1679 O O . VAL A 1 213 ? 44.347 -10.411 27.085 1.00 52.84 213 VAL A O 1
ATOM 1682 N N . ASN A 1 214 ? 44.270 -11.661 28.965 1.00 46.69 214 ASN A N 1
ATOM 1683 C CA . ASN A 1 214 ? 43.601 -10.709 29.841 1.00 46.69 214 ASN A CA 1
ATOM 1684 C C . ASN A 1 214 ? 44.677 -9.781 30.413 1.00 46.69 214 ASN A C 1
ATOM 1686 O O . ASN A 1 214 ? 45.681 -10.292 30.898 1.00 46.69 214 ASN A O 1
ATOM 1690 N N . ASP A 1 215 ? 44.433 -8.475 30.409 1.00 57.44 215 ASP A N 1
ATOM 1691 C CA . ASP A 1 215 ? 45.041 -7.550 31.366 1.00 57.44 215 ASP A CA 1
ATOM 1692 C C . ASP A 1 215 ? 43.923 -6.635 31.881 1.00 57.44 215 ASP A C 1
ATOM 1694 O O . ASP A 1 215 ? 43.459 -5.715 31.201 1.00 57.44 215 ASP A O 1
ATOM 1698 N N . ASP A 1 216 ? 43.448 -6.979 33.076 1.00 54.12 216 ASP A N 1
ATOM 1699 C CA . ASP A 1 216 ? 42.862 -6.052 34.033 1.00 54.12 216 ASP A CA 1
ATOM 1700 C C . ASP A 1 216 ? 43.986 -5.139 34.561 1.00 54.12 216 ASP A C 1
ATOM 1702 O O . ASP A 1 216 ? 45.048 -5.654 34.892 1.00 54.12 216 ASP A O 1
ATOM 1706 N N . GLU A 1 217 ? 43.759 -3.825 34.668 1.00 56.69 217 GLU A N 1
ATOM 1707 C CA . GLU A 1 217 ? 44.219 -2.990 35.800 1.00 56.69 217 GLU A CA 1
ATOM 1708 C C . GLU A 1 217 ? 43.701 -1.535 35.670 1.00 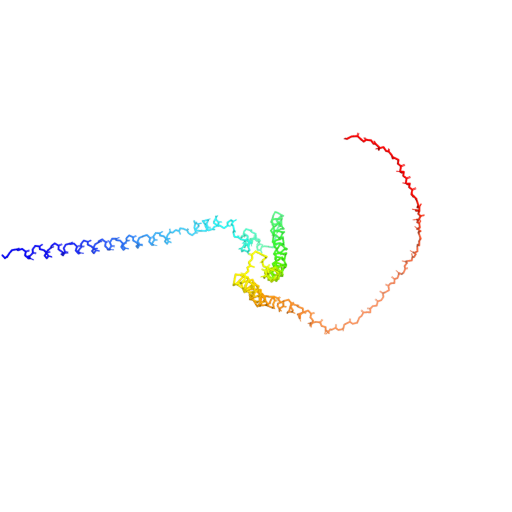56.69 217 GLU A C 1
ATOM 1710 O O . GLU A 1 217 ? 44.104 -0.766 34.799 1.00 56.69 217 GLU A O 1
ATOM 1715 N N . ASP A 1 218 ? 42.719 -1.226 36.523 1.00 53.78 218 ASP A N 1
ATOM 1716 C CA . ASP A 1 218 ? 42.689 -0.164 37.544 1.00 53.78 218 ASP A CA 1
ATOM 1717 C C . ASP A 1 218 ? 42.986 1.324 37.243 1.00 53.78 218 ASP A C 1
ATOM 1719 O O . ASP A 1 218 ? 43.980 1.724 36.641 1.00 53.78 218 ASP A O 1
ATOM 1723 N N . GLY A 1 219 ? 42.132 2.167 37.845 1.00 52.00 219 GLY A N 1
ATOM 1724 C CA . GLY A 1 219 ? 42.300 3.612 38.048 1.00 52.00 219 GLY A CA 1
ATOM 1725 C C . GLY A 1 219 ? 40.958 4.339 37.908 1.00 52.00 219 GLY A C 1
ATOM 1726 O O . GLY A 1 219 ? 40.620 4.810 36.829 1.00 52.00 219 GLY A O 1
ATOM 1727 N N . ASP A 1 220 ? 40.031 4.232 38.857 1.00 55.72 220 ASP A N 1
ATOM 1728 C CA . ASP A 1 220 ? 40.004 4.943 40.147 1.00 55.72 220 ASP A CA 1
ATOM 1729 C C . ASP A 1 220 ? 39.967 6.485 40.045 1.00 55.72 220 ASP A C 1
ATOM 1731 O O . ASP A 1 220 ? 40.738 7.117 39.329 1.00 55.72 220 ASP A O 1
ATOM 1735 N N . ASP A 1 221 ? 39.062 7.020 40.862 1.00 58.38 221 ASP A N 1
ATOM 1736 C CA . ASP A 1 221 ? 38.946 8.363 41.423 1.00 58.38 221 ASP A CA 1
ATOM 1737 C C . ASP A 1 221 ? 38.240 9.534 40.691 1.00 58.38 221 ASP A C 1
ATOM 1739 O O . ASP A 1 221 ? 38.778 10.210 39.818 1.00 58.38 221 ASP A O 1
ATOM 1743 N N . THR A 1 222 ? 36.991 9.754 41.151 1.00 60.88 222 THR A N 1
ATOM 1744 C CA . THR A 1 222 ? 36.447 10.958 41.844 1.00 60.88 222 THR A C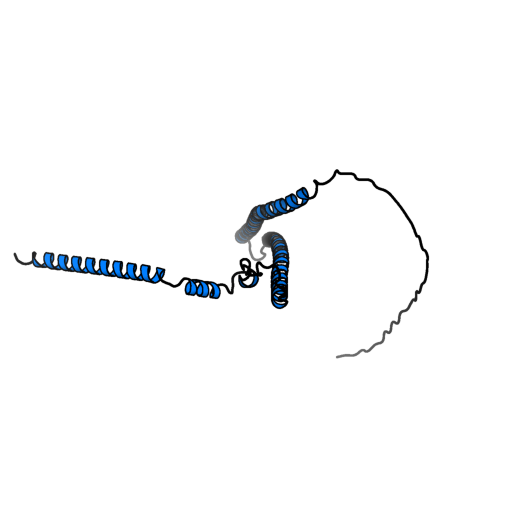A 1
ATOM 1745 C C . THR A 1 222 ? 36.692 12.352 41.217 1.00 60.88 222 THR A C 1
ATOM 1747 O O . THR A 1 222 ? 37.794 12.722 40.841 1.00 60.88 222 THR A O 1
ATOM 1750 N N . LEU A 1 223 ? 35.691 13.228 41.036 1.00 50.31 223 LEU A N 1
ATOM 1751 C CA . LEU A 1 223 ? 34.645 13.748 41.938 1.00 50.31 223 LEU A CA 1
ATOM 1752 C C . LEU A 1 223 ? 33.387 14.180 41.164 1.00 50.31 223 LEU A C 1
ATOM 1754 O O . LEU A 1 223 ? 33.533 14.664 40.018 1.00 50.31 223 LEU A O 1
#